Protein AF-A0AAV5P1W8-F1 (afdb_monomer_lite)

InterPro domains:
  IPR046350 Cystatin superfamily [SSF54403] (8-70)

Sequence (233 aa):
MSQFGSTLGGWSNFRKLNLEDKAVFNSALEGFVGVNYEPMEVQSQVVAGVNYRYLCKANLIDEPTLHYFSWVSMFAPLDGKPYITNIQRIEEPKMVESQKVDQFELVSLKASLRNNAGESAEDVLGFERLVRDGNECYQYYQAERGVGLTHATQVICPLGLAIIEGYKFDYKQAIEVFYTGNWGSKFIKLSLSKVLTPEVKEPVWTFVSDLGTQVQIGADTGKILKAVLLETV

Structure (mmCIF, N/CA/C/O backbone):
data_AF-A0AAV5P1W8-F1
#
_entry.id   AF-A0AAV5P1W8-F1
#
loop_
_atom_site.group_PDB
_atom_site.id
_atom_site.type_symbol
_atom_site.label_atom_id
_atom_site.label_alt_id
_atom_site.label_comp_id
_atom_site.label_asym_id
_atom_site.label_entity_id
_atom_site.label_seq_id
_atom_site.pdbx_PDB_ins_code
_atom_site.Cartn_x
_atom_site.Cartn_y
_atom_site.Cartn_z
_atom_site.occupancy
_atom_site.B_iso_or_equiv
_atom_site.auth_seq_id
_atom_site.auth_comp_id
_atom_site.auth_asym_id
_atom_site.auth_atom_id
_atom_site.pdbx_PDB_model_num
ATOM 1 N N . MET A 1 1 ? -13.059 9.344 -24.770 1.00 34.72 1 MET A N 1
ATOM 2 C CA . MET A 1 1 ? -11.795 9.999 -25.167 1.00 34.72 1 MET A CA 1
ATOM 3 C C . MET A 1 1 ? -10.977 10.229 -23.910 1.00 34.72 1 MET A C 1
ATOM 5 O O . MET A 1 1 ? -11.411 10.996 -23.066 1.00 34.72 1 MET A O 1
ATOM 9 N N . SER A 1 2 ? -9.840 9.555 -23.760 1.00 33.38 2 SER A N 1
ATOM 10 C CA . SER A 1 2 ? -8.835 9.882 -22.742 1.00 33.38 2 SER A CA 1
ATOM 11 C C . SER A 1 2 ? -7.477 9.881 -23.436 1.00 33.38 2 SER A C 1
ATOM 13 O O . SER A 1 2 ? -6.886 8.827 -23.666 1.00 33.38 2 SER A O 1
ATOM 15 N N . GLN A 1 3 ? -7.040 11.065 -23.866 1.00 38.56 3 GLN A N 1
ATOM 16 C CA . GLN A 1 3 ? -5.696 11.275 -24.394 1.00 38.56 3 GLN A CA 1
ATOM 17 C C . GLN A 1 3 ? -4.705 11.198 -23.230 1.00 38.56 3 GLN A C 1
ATOM 19 O O . GLN A 1 3 ? -4.645 12.106 -22.404 1.00 38.56 3 GLN A O 1
ATOM 24 N N . PHE A 1 4 ? -3.918 10.125 -23.174 1.00 40.78 4 PHE A N 1
ATOM 25 C CA . PHE A 1 4 ? -2.629 10.161 -22.494 1.00 40.78 4 PHE A CA 1
ATOM 26 C C . PHE A 1 4 ? -1.658 10.881 -23.430 1.00 40.78 4 PHE A C 1
ATOM 28 O O . PHE A 1 4 ? -1.451 10.446 -24.562 1.00 40.78 4 PHE A O 1
ATOM 35 N N . GLY A 1 5 ? -1.130 12.023 -22.991 1.00 38.84 5 GLY A N 1
ATOM 36 C CA . GLY A 1 5 ? -0.204 12.833 -23.777 1.00 38.84 5 GLY A CA 1
ATOM 37 C C . GLY A 1 5 ? 1.054 12.043 -24.139 1.00 38.84 5 GLY A C 1
ATOM 38 O O . GLY A 1 5 ? 1.909 11.810 -23.290 1.00 38.84 5 GLY A O 1
ATOM 39 N N . SER A 1 6 ? 1.163 11.643 -25.405 1.00 40.47 6 SER A N 1
ATOM 40 C CA . SER A 1 6 ? 2.415 11.200 -26.010 1.00 40.47 6 SER A CA 1
ATOM 41 C C . SER A 1 6 ? 3.210 12.444 -26.394 1.00 40.47 6 SER A C 1
ATOM 43 O O . SER A 1 6 ? 2.811 13.208 -27.271 1.00 40.47 6 SER A O 1
ATOM 45 N N . THR A 1 7 ? 4.339 12.670 -25.730 1.00 43.84 7 THR A N 1
ATOM 46 C CA . THR A 1 7 ? 5.397 13.512 -26.284 1.00 43.84 7 THR A CA 1
ATOM 47 C C . THR A 1 7 ? 6.014 12.757 -27.463 1.00 43.84 7 THR A C 1
ATOM 49 O O . THR A 1 7 ? 6.577 11.675 -27.294 1.00 43.84 7 THR A O 1
ATOM 52 N N . LEU A 1 8 ? 5.881 13.294 -28.677 1.00 52.25 8 LEU A N 1
ATOM 53 C CA . LEU A 1 8 ? 6.519 12.723 -29.866 1.00 52.25 8 LEU A CA 1
ATOM 54 C C . LEU A 1 8 ? 8.036 12.608 -29.625 1.00 52.25 8 LEU A C 1
ATOM 56 O O . LEU A 1 8 ? 8.679 13.584 -29.242 1.00 52.25 8 LEU A O 1
ATOM 60 N N . GLY A 1 9 ? 8.596 11.409 -29.819 1.00 59.84 9 GLY A N 1
ATOM 61 C CA . GLY A 1 9 ? 10.027 11.127 -29.658 1.00 59.84 9 GLY A CA 1
ATOM 62 C C . GLY A 1 9 ? 10.506 10.780 -28.241 1.00 59.84 9 GLY A C 1
ATOM 63 O O . GLY A 1 9 ? 11.677 10.439 -28.085 1.00 59.84 9 GLY A O 1
ATOM 64 N N . GLY A 1 10 ? 9.655 10.811 -27.210 1.00 76.50 10 GLY A N 1
ATOM 65 C CA . GLY A 1 10 ? 10.011 10.371 -25.852 1.00 76.50 10 GLY A CA 1
ATOM 66 C C . GLY A 1 10 ? 9.796 8.869 -25.623 1.00 76.50 10 GLY A C 1
ATOM 67 O O . GLY A 1 10 ? 8.903 8.269 -26.221 1.00 76.50 10 GLY A O 1
ATOM 68 N N . TRP A 1 11 ? 10.593 8.254 -24.742 1.00 80.56 11 TRP A N 1
ATOM 69 C CA . TRP A 1 11 ? 10.290 6.917 -24.215 1.00 80.56 11 TRP A CA 1
ATOM 70 C C . TRP A 1 11 ? 9.147 7.003 -23.200 1.00 80.56 11 TRP A C 1
ATOM 72 O O . TRP A 1 11 ? 9.131 7.896 -22.353 1.00 80.56 11 TRP A O 1
ATOM 82 N N . SER A 1 12 ? 8.204 6.065 -23.267 1.00 78.12 12 SER A N 1
ATOM 83 C CA . SER A 1 12 ? 7.209 5.872 -22.213 1.00 78.12 12 SER A CA 1
ATOM 84 C C . SER A 1 12 ? 7.861 5.340 -20.933 1.00 78.12 12 SER A C 1
ATOM 86 O O . SER A 1 12 ? 8.947 4.767 -20.970 1.00 78.12 12 SER A O 1
ATOM 88 N N . ASN A 1 13 ? 7.150 5.430 -19.807 1.00 79.31 13 ASN A N 1
ATOM 89 C CA . ASN A 1 13 ? 7.480 4.614 -18.637 1.00 79.31 13 ASN A CA 1
ATOM 90 C C . ASN A 1 13 ? 7.320 3.118 -18.960 1.00 79.31 13 ASN A C 1
ATOM 92 O O . ASN A 1 13 ? 6.570 2.749 -19.876 1.00 79.31 13 ASN A O 1
ATOM 96 N N . PHE A 1 14 ? 7.989 2.268 -18.177 1.00 80.31 14 PHE A N 1
ATOM 97 C CA . PHE A 1 14 ? 7.719 0.834 -18.173 1.00 80.31 14 PHE A CA 1
ATOM 98 C C . PHE A 1 14 ? 6.292 0.551 -17.709 1.00 80.31 14 PHE A C 1
ATOM 100 O O . PHE A 1 14 ? 5.754 1.211 -16.817 1.00 80.31 14 PHE A O 1
ATOM 107 N N . ARG A 1 15 ? 5.678 -0.437 -18.353 1.00 85.12 15 ARG A N 1
ATOM 108 C CA . ARG A 1 15 ? 4.317 -0.900 -18.081 1.00 85.12 15 ARG A CA 1
ATOM 109 C C . ARG A 1 15 ? 4.195 -2.385 -18.419 1.00 85.12 15 ARG A C 1
ATOM 111 O O . ARG A 1 15 ? 5.019 -2.941 -19.149 1.00 85.12 15 ARG A O 1
ATOM 118 N N . LYS A 1 16 ? 3.125 -3.023 -17.934 1.00 87.69 16 LYS A N 1
ATOM 119 C CA . LYS A 1 16 ? 2.771 -4.387 -18.349 1.00 87.69 16 LYS A CA 1
ATOM 120 C C . LYS A 1 16 ? 2.451 -4.440 -19.845 1.00 87.69 16 LYS A C 1
ATOM 122 O O . LYS A 1 16 ? 1.993 -3.456 -20.434 1.00 87.69 16 LYS A O 1
ATOM 127 N N . LEU A 1 17 ? 2.703 -5.606 -20.437 1.00 85.50 17 LEU A N 1
ATOM 128 C CA . LEU A 1 17 ? 2.420 -5.870 -21.841 1.00 85.50 17 LEU A CA 1
ATOM 129 C C . LEU A 1 17 ? 0.912 -5.975 -22.075 1.00 85.50 17 LEU A C 1
ATOM 131 O O . LEU A 1 17 ? 0.220 -6.745 -21.401 1.00 85.50 17 LEU A O 1
ATOM 135 N N . ASN A 1 18 ? 0.425 -5.262 -23.082 1.00 83.25 18 ASN A N 1
ATOM 136 C CA . ASN A 1 18 ? -0.892 -5.483 -23.662 1.00 83.25 18 ASN A CA 1
ATOM 137 C C . ASN A 1 18 ? -0.816 -6.552 -24.781 1.00 83.25 18 ASN A C 1
ATOM 139 O O . ASN A 1 18 ? 0.217 -7.193 -24.988 1.00 83.25 18 ASN A O 1
ATOM 143 N N . LEU A 1 19 ? -1.926 -6.791 -25.485 1.00 87.12 19 LEU A N 1
ATOM 144 C CA . LEU A 1 19 ? -1.978 -7.784 -26.567 1.00 87.12 19 LEU A CA 1
ATOM 145 C C . LEU A 1 19 ? -1.085 -7.423 -27.764 1.00 87.12 19 LEU A C 1
ATOM 147 O O . LEU A 1 19 ? -0.490 -8.312 -28.367 1.00 87.12 19 LEU A O 1
ATOM 151 N N . GLU A 1 20 ? -0.968 -6.138 -28.083 1.00 88.12 20 GLU A N 1
ATOM 152 C CA . GLU A 1 20 ? -0.152 -5.641 -29.191 1.00 88.12 20 GLU A CA 1
ATOM 153 C C . GLU A 1 20 ? 1.341 -5.819 -28.903 1.00 88.12 20 GLU A C 1
ATOM 155 O O . GLU A 1 20 ? 2.063 -6.365 -29.735 1.00 88.12 20 GLU A O 1
ATOM 160 N N . ASP A 1 21 ? 1.796 -5.478 -27.693 1.00 92.94 21 ASP A N 1
ATOM 161 C CA . ASP A 1 21 ? 3.199 -5.658 -27.304 1.00 92.94 21 ASP A CA 1
ATOM 162 C C . ASP A 1 21 ? 3.617 -7.130 -27.391 1.00 92.94 21 ASP A C 1
ATOM 164 O O . ASP A 1 21 ? 4.739 -7.427 -27.799 1.00 92.94 21 ASP A O 1
ATOM 168 N N . LYS A 1 22 ? 2.716 -8.052 -27.020 1.00 92.69 22 LYS A N 1
ATOM 169 C CA . LYS A 1 22 ? 2.941 -9.501 -27.133 1.00 92.69 22 LYS A CA 1
ATOM 170 C C . LYS A 1 22 ? 3.015 -9.944 -28.592 1.00 92.69 22 LYS A C 1
ATOM 172 O O . LYS A 1 22 ? 3.866 -10.761 -28.929 1.00 92.69 22 LYS A O 1
ATOM 177 N N . ALA A 1 23 ? 2.150 -9.413 -29.456 1.00 91.88 23 ALA A N 1
ATOM 178 C CA . ALA A 1 23 ? 2.161 -9.730 -30.881 1.00 91.88 23 ALA A CA 1
ATOM 179 C C . ALA A 1 23 ? 3.462 -9.264 -31.555 1.00 91.88 23 ALA A C 1
ATOM 181 O O . ALA A 1 23 ? 4.085 -10.041 -32.279 1.00 91.88 23 ALA A O 1
ATOM 182 N N . VAL A 1 24 ? 3.908 -8.038 -31.260 1.00 94.81 24 VAL A N 1
ATOM 183 C CA . VAL A 1 24 ? 5.187 -7.497 -31.748 1.00 94.81 24 VAL A CA 1
ATOM 184 C C . VAL A 1 24 ? 6.355 -8.352 -31.263 1.00 94.81 24 VAL A C 1
ATOM 186 O O . VAL A 1 24 ? 7.189 -8.757 -32.071 1.00 94.81 24 VAL A O 1
ATOM 189 N N . PHE A 1 25 ? 6.380 -8.680 -29.969 1.00 96.12 25 PHE A N 1
ATOM 190 C CA . PHE A 1 25 ? 7.432 -9.495 -29.365 1.00 96.12 25 PHE A CA 1
ATOM 191 C C . PHE A 1 25 ? 7.539 -10.877 -30.019 1.00 96.12 25 PHE A C 1
ATOM 193 O O . PHE A 1 25 ? 8.615 -11.276 -30.462 1.00 96.12 25 PHE A O 1
ATOM 200 N N . ASN A 1 26 ? 6.409 -11.578 -30.140 1.00 95.25 26 ASN A N 1
ATOM 201 C CA . ASN A 1 26 ? 6.354 -12.908 -30.743 1.00 95.25 26 ASN A CA 1
ATOM 202 C C . ASN A 1 26 ? 6.746 -12.876 -32.224 1.00 95.25 26 ASN A C 1
ATOM 204 O O . ASN A 1 26 ? 7.480 -13.748 -32.678 1.00 95.25 26 ASN A O 1
ATOM 208 N N . SER A 1 27 ? 6.290 -11.867 -32.975 1.00 94.94 27 SER A N 1
ATOM 209 C CA . SER A 1 27 ? 6.645 -11.729 -34.389 1.00 94.94 27 SER A CA 1
ATOM 210 C C . SER A 1 27 ? 8.127 -11.415 -34.588 1.00 94.94 27 SER A C 1
ATOM 212 O O . SER A 1 27 ? 8.700 -11.871 -35.572 1.00 94.94 27 SER A O 1
ATOM 214 N N . ALA A 1 28 ? 8.746 -10.639 -33.695 1.00 95.38 28 ALA A N 1
ATOM 215 C CA . ALA A 1 28 ? 10.159 -10.280 -33.797 1.00 95.38 28 ALA A CA 1
ATOM 216 C C . ALA A 1 28 ? 11.106 -11.419 -33.383 1.00 95.38 28 ALA A C 1
ATOM 218 O O . ALA A 1 28 ? 12.252 -11.448 -33.827 1.00 95.38 28 ALA A O 1
ATOM 219 N N . LEU A 1 29 ? 10.638 -12.341 -32.534 1.00 93.56 29 LEU A N 1
ATOM 220 C CA . LEU A 1 29 ? 11.368 -13.542 -32.108 1.00 93.56 29 LEU A CA 1
ATOM 221 C C . LEU A 1 29 ? 11.054 -14.781 -32.957 1.00 93.56 29 LEU A C 1
ATOM 223 O O . LEU A 1 29 ? 11.601 -15.852 -32.693 1.00 93.56 29 LEU A O 1
ATOM 227 N N . GLU A 1 30 ? 10.202 -14.660 -33.976 1.00 92.31 30 GLU A N 1
ATOM 228 C CA . GLU A 1 30 ? 9.905 -15.749 -34.905 1.00 92.31 30 GLU A CA 1
ATOM 229 C C . GLU A 1 30 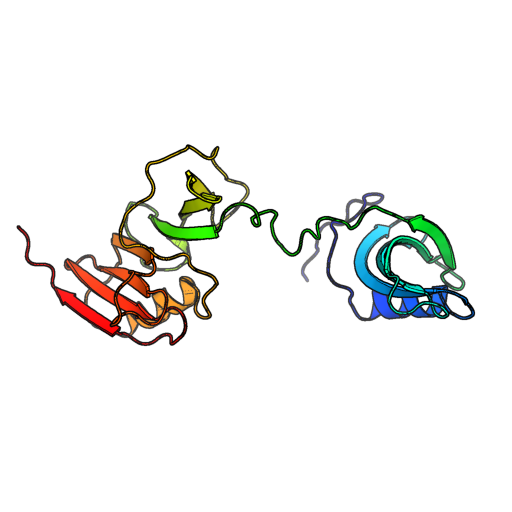? 11.210 -16.265 -35.546 1.00 92.31 30 GLU A C 1
ATOM 231 O O . GLU A 1 30 ? 11.912 -15.536 -36.244 1.00 92.31 30 GLU A O 1
ATOM 236 N N . GLY A 1 31 ? 11.556 -17.530 -35.285 1.00 85.12 31 GLY A N 1
ATOM 237 C CA . GLY A 1 31 ? 12.785 -18.161 -35.785 1.00 85.12 31 GLY A CA 1
ATOM 238 C C . GLY A 1 31 ? 14.047 -17.926 -34.942 1.00 85.12 31 GLY A C 1
ATOM 239 O O . GLY A 1 31 ? 15.109 -18.428 -35.306 1.00 85.12 31 GLY A O 1
ATOM 240 N N . PHE A 1 32 ? 13.958 -17.211 -33.815 1.00 87.62 32 PHE A N 1
ATOM 241 C CA . PHE A 1 32 ? 15.067 -17.063 -32.869 1.00 87.62 32 PHE A CA 1
ATOM 242 C C . PHE A 1 32 ? 15.251 -18.343 -32.032 1.00 87.62 32 PHE A C 1
ATOM 244 O O . PHE A 1 32 ? 14.276 -18.929 -31.562 1.00 87.62 32 PHE A O 1
ATOM 251 N N . VAL A 1 33 ? 16.497 -18.794 -31.839 1.00 86.25 33 VAL A N 1
ATOM 252 C CA . VAL A 1 33 ? 16.828 -20.081 -31.190 1.00 86.25 33 VAL A CA 1
ATOM 253 C C . VAL A 1 33 ? 17.948 -19.943 -30.151 1.00 86.25 33 VAL A C 1
ATOM 255 O O . VAL A 1 33 ? 18.676 -18.955 -30.131 1.00 86.25 33 VAL A O 1
ATOM 258 N N . GLY A 1 34 ? 18.097 -20.949 -29.283 1.00 83.88 34 GLY A N 1
ATOM 259 C CA . GLY A 1 34 ? 19.174 -21.059 -28.283 1.00 83.88 34 GLY A CA 1
ATOM 260 C C . GLY A 1 34 ? 18.85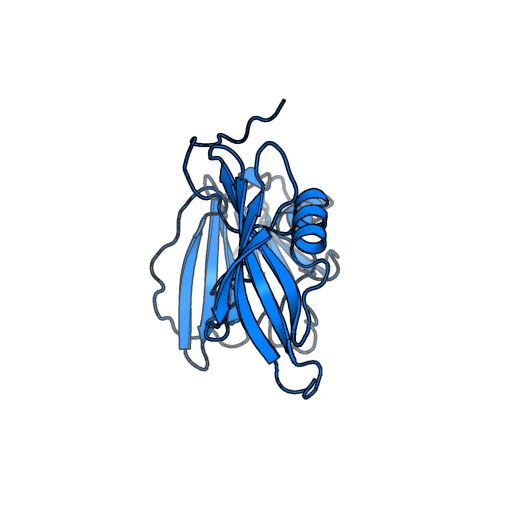0 -20.455 -26.910 1.00 83.88 34 GLY A C 1
ATOM 261 O O . GLY A 1 34 ? 19.303 -20.966 -25.887 1.00 83.88 34 GLY A O 1
ATOM 262 N N . VAL A 1 35 ? 18.011 -19.418 -26.860 1.00 86.81 35 VAL A N 1
ATOM 263 C CA . VAL A 1 35 ? 17.546 -18.794 -25.611 1.00 86.81 35 VAL A CA 1
ATOM 264 C C . VAL A 1 35 ? 16.055 -18.498 -25.713 1.00 86.81 35 VAL A C 1
ATOM 266 O O . VAL A 1 35 ? 15.606 -17.920 -26.702 1.00 86.81 35 VAL A O 1
ATOM 269 N N . ASN A 1 36 ? 15.295 -18.861 -24.681 1.00 89.50 36 ASN A N 1
ATOM 270 C CA . ASN A 1 36 ? 13.894 -18.478 -24.555 1.00 89.50 36 ASN A CA 1
ATOM 271 C C . ASN A 1 36 ? 13.776 -17.177 -23.748 1.00 89.50 36 ASN A C 1
ATOM 273 O O . ASN A 1 36 ? 14.145 -17.150 -22.572 1.00 89.50 36 ASN A O 1
ATOM 277 N N . TYR A 1 37 ? 13.250 -16.117 -24.363 1.00 92.25 37 TYR A N 1
ATOM 278 C CA . TYR A 1 37 ? 13.002 -14.834 -23.704 1.00 92.25 37 TYR A CA 1
ATOM 279 C C . TYR A 1 37 ? 11.527 -14.703 -23.323 1.00 92.25 37 TYR A C 1
ATOM 281 O O . TYR A 1 37 ? 10.651 -14.693 -24.183 1.00 92.25 37 TYR A O 1
ATOM 289 N N . GLU A 1 38 ? 11.263 -14.542 -22.031 1.00 91.75 38 GLU A N 1
ATOM 290 C CA . GLU A 1 38 ? 9.935 -14.278 -21.487 1.00 91.75 38 GLU A CA 1
ATOM 291 C C . GLU A 1 38 ? 9.806 -12.785 -21.138 1.00 91.75 38 GLU A C 1
ATOM 293 O O . GLU A 1 38 ? 10.517 -12.310 -20.244 1.00 91.75 38 GLU A O 1
ATOM 298 N N . PRO A 1 39 ? 8.938 -12.016 -21.823 1.00 93.12 39 PRO A N 1
ATOM 299 C CA . PRO A 1 39 ? 8.828 -10.582 -21.606 1.00 93.12 39 PRO A CA 1
ATOM 300 C C . PRO A 1 39 ? 7.965 -10.269 -20.379 1.00 93.12 39 PRO A C 1
ATOM 302 O O . PRO A 1 39 ? 6.819 -10.703 -20.269 1.00 93.12 39 PRO A O 1
ATOM 305 N N . MET A 1 40 ? 8.501 -9.450 -19.478 1.00 88.50 40 MET A N 1
ATOM 306 C CA . MET A 1 40 ? 7.871 -9.091 -18.204 1.00 88.50 40 MET A CA 1
ATOM 307 C C . MET A 1 40 ? 7.212 -7.709 -18.256 1.00 88.50 40 MET A C 1
ATOM 309 O O . MET A 1 40 ? 6.067 -7.536 -17.832 1.00 88.50 40 MET A O 1
ATOM 313 N N . GLU A 1 41 ? 7.938 -6.720 -18.783 1.00 86.62 41 GLU A N 1
ATOM 314 C CA . GLU A 1 41 ? 7.513 -5.322 -18.908 1.00 86.62 41 GLU A CA 1
ATOM 315 C C . GLU A 1 41 ? 8.062 -4.708 -20.190 1.00 86.62 41 GLU A C 1
ATOM 317 O O . GLU A 1 41 ? 9.032 -5.203 -20.769 1.00 86.62 41 GLU A O 1
ATOM 322 N N . VAL A 1 42 ? 7.446 -3.618 -20.637 1.00 90.19 42 VAL A N 1
ATOM 323 C CA . VAL A 1 42 ? 7.832 -2.944 -21.873 1.00 90.19 42 VAL A CA 1
ATOM 324 C C . VAL A 1 42 ? 7.715 -1.432 -21.738 1.00 90.19 42 VAL A C 1
ATOM 326 O O . VAL A 1 42 ? 6.795 -0.910 -21.106 1.00 90.19 42 VAL A O 1
ATOM 329 N N . GLN A 1 43 ? 8.654 -0.730 -22.362 1.00 87.00 43 GLN A N 1
ATOM 330 C CA . GLN A 1 43 ? 8.529 0.683 -22.694 1.00 87.00 43 GLN A CA 1
ATOM 331 C C . GLN A 1 43 ? 8.625 0.855 -24.210 1.00 87.00 43 GLN A C 1
ATOM 333 O O . GLN A 1 43 ? 9.270 0.062 -24.904 1.00 87.00 43 GLN A O 1
ATOM 338 N N . SER A 1 44 ? 8.001 1.909 -24.716 1.00 88.12 44 SER A N 1
ATOM 339 C CA . SER A 1 44 ? 7.901 2.176 -26.149 1.00 88.12 44 SER A CA 1
ATOM 340 C C . SER A 1 44 ? 8.213 3.633 -26.456 1.00 88.12 44 SER A C 1
ATOM 342 O O . SER A 1 44 ? 7.962 4.509 -25.629 1.00 88.12 44 SER A O 1
ATOM 344 N N . GLN A 1 45 ? 8.725 3.894 -27.651 1.00 90.31 45 GLN A N 1
ATOM 345 C CA . GLN A 1 45 ? 8.987 5.234 -28.163 1.00 90.31 45 GLN A CA 1
ATOM 346 C C . GLN A 1 45 ? 8.469 5.320 -29.597 1.00 90.31 45 GLN A C 1
ATOM 348 O O . GLN A 1 45 ? 8.868 4.534 -30.459 1.00 90.31 45 GLN A O 1
ATOM 353 N N . VAL A 1 46 ? 7.596 6.294 -29.852 1.00 88.38 46 VAL A N 1
ATOM 354 C CA . VAL A 1 46 ? 7.057 6.558 -31.191 1.00 88.38 46 VAL A CA 1
ATOM 355 C C . VAL A 1 46 ? 8.077 7.362 -32.000 1.00 88.38 46 VAL A C 1
ATOM 357 O O . VAL A 1 46 ? 8.517 8.431 -31.568 1.00 88.38 46 VAL A O 1
ATOM 360 N N . VAL A 1 47 ? 8.440 6.836 -33.169 1.00 89.12 47 VAL A N 1
ATOM 361 C CA . VAL A 1 47 ? 9.349 7.425 -34.168 1.00 89.12 47 VAL A CA 1
ATOM 362 C C . VAL A 1 47 ? 8.714 7.277 -35.567 1.00 89.12 47 VAL A C 1
ATOM 364 O O . VAL A 1 47 ? 7.490 7.273 -35.682 1.00 89.12 47 VAL A O 1
ATOM 367 N N . ALA A 1 48 ? 9.493 7.128 -36.647 1.00 90.94 48 ALA A N 1
ATOM 368 C CA . ALA A 1 48 ? 8.990 6.653 -37.946 1.00 90.94 48 ALA A CA 1
ATOM 369 C C . ALA A 1 48 ? 8.701 5.132 -37.910 1.00 90.94 48 ALA A C 1
ATOM 371 O O . ALA A 1 48 ? 9.315 4.345 -38.627 1.00 90.94 48 ALA A O 1
ATOM 372 N N . GLY A 1 49 ? 7.824 4.726 -36.994 1.00 92.44 49 GLY A N 1
ATOM 373 C CA . GLY A 1 49 ? 7.659 3.362 -36.489 1.00 92.44 49 GLY A CA 1
ATOM 374 C C . GLY A 1 49 ? 7.598 3.390 -34.960 1.00 92.44 49 GLY A C 1
ATOM 375 O O . GLY A 1 49 ? 7.364 4.442 -34.360 1.00 92.44 49 GLY A O 1
ATOM 376 N N . VAL A 1 50 ? 7.850 2.260 -34.307 1.00 93.50 50 VAL A N 1
ATOM 377 C CA . VAL A 1 50 ? 7.869 2.173 -32.842 1.00 93.50 50 VAL A CA 1
ATOM 378 C C . VAL A 1 50 ? 9.097 1.400 -32.383 1.00 93.50 50 VAL A C 1
ATOM 380 O O . VAL A 1 50 ? 9.307 0.249 -32.762 1.00 93.50 50 VAL A O 1
ATOM 383 N N . ASN A 1 51 ? 9.913 2.030 -31.540 1.00 93.50 51 ASN A N 1
ATOM 384 C CA . ASN A 1 51 ? 10.947 1.325 -30.791 1.00 93.50 51 ASN A CA 1
ATOM 385 C C . ASN A 1 51 ? 10.317 0.711 -29.542 1.00 93.50 51 ASN A C 1
ATOM 387 O O . ASN A 1 51 ? 9.617 1.401 -28.800 1.00 93.50 51 ASN A O 1
ATOM 391 N N . TYR A 1 52 ? 10.634 -0.549 -29.268 1.00 94.94 52 TYR A N 1
ATOM 392 C CA . TYR A 1 52 ? 10.277 -1.238 -28.034 1.00 94.94 52 TYR A CA 1
ATOM 393 C C . TYR A 1 52 ? 11.538 -1.619 -27.269 1.00 94.94 52 TYR A C 1
ATOM 395 O O . TYR A 1 52 ? 12.558 -1.982 -27.859 1.00 94.94 52 TYR A O 1
ATOM 403 N N . ARG A 1 53 ? 11.459 -1.579 -25.941 1.00 95.19 53 ARG A N 1
ATOM 404 C CA . ARG A 1 53 ? 12.447 -2.196 -25.056 1.00 95.19 53 ARG A CA 1
ATOM 405 C C . ARG A 1 53 ? 11.718 -3.045 -24.029 1.00 95.19 53 ARG A C 1
ATOM 407 O O . ARG A 1 53 ? 11.030 -2.510 -23.160 1.00 95.19 53 ARG A O 1
ATOM 414 N N . TYR A 1 54 ? 11.896 -4.352 -24.145 1.00 95.12 54 TYR A N 1
ATOM 415 C CA . TYR A 1 54 ? 11.322 -5.345 -23.252 1.00 95.12 54 TYR A CA 1
ATOM 416 C C . TYR A 1 54 ? 12.319 -5.710 -22.164 1.00 95.12 54 TYR A C 1
ATOM 418 O O . TYR A 1 54 ? 13.486 -5.985 -22.457 1.00 95.12 54 TYR A O 1
ATOM 426 N N . LEU A 1 55 ? 11.843 -5.759 -20.923 1.00 91.81 55 LEU A N 1
ATOM 427 C CA . LEU A 1 55 ? 12.538 -6.474 -19.867 1.00 91.81 55 LEU A CA 1
ATOM 428 C C . LEU A 1 55 ? 12.199 -7.956 -19.981 1.00 91.81 55 LEU A C 1
ATOM 430 O O . LEU A 1 55 ? 11.024 -8.305 -19.875 1.00 91.81 55 LEU A O 1
ATOM 434 N N . CYS A 1 56 ? 13.196 -8.812 -20.182 1.00 91.69 56 CYS A N 1
ATOM 435 C CA . CYS A 1 56 ? 12.974 -10.245 -20.344 1.00 91.69 56 CYS A CA 1
ATOM 436 C C . CYS A 1 56 ? 13.730 -11.068 -19.307 1.00 91.69 56 CYS A C 1
ATOM 438 O O . CYS A 1 56 ? 14.917 -10.822 -19.063 1.00 91.69 56 CYS A O 1
ATOM 440 N N . LYS A 1 57 ? 13.066 -12.109 -18.797 1.00 89.31 57 LYS A N 1
ATOM 441 C CA . LYS A 1 57 ? 13.734 -13.254 -18.180 1.00 89.31 57 LYS A CA 1
ATOM 442 C C . LYS A 1 57 ? 14.158 -14.209 -19.295 1.00 89.31 57 LYS A C 1
ATOM 444 O O . LYS A 1 57 ? 13.336 -14.649 -20.092 1.00 89.31 57 LYS A O 1
ATOM 449 N N . ALA A 1 58 ? 15.448 -14.486 -19.380 1.00 88.62 58 ALA A N 1
ATOM 450 C CA . ALA A 1 58 ? 16.048 -15.342 -20.388 1.00 88.62 58 ALA A CA 1
ATOM 451 C C . ALA A 1 58 ? 16.374 -16.704 -19.773 1.00 88.62 58 ALA A C 1
ATOM 453 O O . ALA A 1 58 ? 17.075 -16.766 -18.762 1.00 88.62 58 ALA A O 1
ATOM 454 N N . ASN A 1 59 ? 15.892 -17.777 -20.392 1.00 86.19 59 ASN A N 1
ATOM 455 C CA . ASN A 1 59 ? 16.165 -19.153 -19.986 1.00 86.19 59 ASN A CA 1
ATOM 456 C C . ASN A 1 59 ? 16.963 -19.844 -21.097 1.00 86.19 59 ASN A C 1
ATOM 458 O O . ASN A 1 59 ? 16.543 -19.842 -22.260 1.00 86.19 59 ASN A O 1
ATOM 462 N N . LEU A 1 60 ? 18.119 -20.411 -20.753 1.00 80.25 60 LEU A N 1
ATOM 463 C CA . LEU A 1 60 ? 18.923 -21.189 -21.696 1.00 80.25 60 LEU A CA 1
ATOM 464 C C . LEU A 1 60 ? 18.238 -22.529 -21.968 1.00 80.25 60 LEU A C 1
ATOM 466 O O . LEU A 1 60 ? 17.805 -23.206 -21.038 1.00 80.25 60 LEU A O 1
ATOM 470 N N . ILE A 1 61 ? 18.132 -22.904 -23.246 1.00 79.44 61 ILE A N 1
ATOM 471 C CA . ILE A 1 61 ? 17.443 -24.142 -23.642 1.00 79.44 61 ILE A CA 1
ATOM 472 C C . ILE A 1 61 ? 18.217 -25.373 -23.147 1.00 79.44 61 ILE A C 1
ATOM 474 O O . ILE A 1 61 ? 17.610 -26.311 -22.635 1.00 79.44 61 ILE A O 1
ATOM 478 N N . ASP A 1 62 ? 19.548 -25.335 -23.238 1.00 79.94 62 ASP A N 1
ATOM 479 C CA . ASP A 1 62 ? 20.419 -26.460 -22.873 1.00 79.94 62 ASP A CA 1
ATOM 480 C C . ASP A 1 62 ? 20.724 -26.530 -21.362 1.00 79.94 62 ASP A C 1
ATOM 482 O O . ASP A 1 62 ? 21.101 -27.581 -20.849 1.00 79.94 62 ASP A O 1
ATOM 486 N N . GLU A 1 63 ? 20.518 -25.429 -20.630 1.00 77.00 63 GLU A N 1
ATOM 487 C CA . GLU A 1 63 ? 20.760 -25.318 -19.185 1.00 77.00 63 GLU A CA 1
ATOM 488 C C . GLU A 1 63 ? 19.601 -24.572 -18.498 1.00 77.00 63 GLU A C 1
ATOM 490 O O . GLU A 1 63 ? 19.739 -23.408 -18.118 1.00 77.00 63 GLU A O 1
ATOM 495 N N . PRO A 1 64 ? 18.434 -25.214 -18.307 1.00 67.00 64 PRO A N 1
ATOM 496 C CA . PRO A 1 64 ? 17.213 -24.537 -17.858 1.00 67.00 64 PRO A CA 1
ATOM 497 C C . PRO A 1 64 ? 17.288 -23.970 -16.431 1.00 67.00 64 PRO A C 1
ATOM 499 O O . PRO A 1 64 ? 16.469 -23.133 -16.054 1.00 67.00 64 PRO A O 1
ATOM 502 N N . THR A 1 65 ? 18.256 -24.405 -15.621 1.00 72.62 65 THR A N 1
ATOM 503 C CA . THR A 1 65 ? 18.522 -23.831 -14.292 1.00 72.62 65 THR A CA 1
ATOM 504 C C . THR A 1 65 ? 19.242 -22.485 -14.377 1.00 72.62 65 THR A C 1
ATOM 506 O O . THR A 1 65 ? 19.128 -21.672 -13.455 1.00 72.62 65 THR A O 1
ATOM 509 N N . LEU A 1 66 ? 19.947 -22.223 -15.481 1.00 74.50 66 LEU A N 1
ATOM 510 C CA . LEU A 1 66 ? 20.662 -20.982 -15.713 1.00 74.50 66 LEU A CA 1
ATOM 511 C C . LEU A 1 66 ? 19.741 -19.982 -16.416 1.00 74.50 66 LEU A C 1
ATOM 513 O O . LEU A 1 66 ? 19.469 -20.058 -17.616 1.00 74.50 66 LEU A O 1
ATOM 517 N N . HIS A 1 67 ? 19.282 -19.008 -15.640 1.00 81.19 67 HIS A N 1
ATOM 518 C CA . HIS A 1 67 ? 18.518 -17.878 -16.141 1.00 81.19 67 HIS A CA 1
ATOM 519 C C . HIS A 1 67 ? 19.265 -16.570 -15.896 1.00 81.19 67 HIS A C 1
ATOM 521 O O . HIS A 1 67 ? 20.098 -16.451 -14.996 1.00 81.19 67 HIS A O 1
ATOM 527 N N . TYR A 1 68 ? 18.982 -15.581 -16.732 1.00 84.31 68 TYR A N 1
ATOM 528 C CA . TYR A 1 68 ? 19.497 -14.225 -16.589 1.00 84.31 68 TYR A CA 1
ATOM 529 C C . TYR A 1 68 ? 18.462 -13.219 -17.085 1.00 84.31 68 TYR A C 1
ATOM 531 O O . TYR A 1 68 ? 17.468 -13.587 -17.705 1.00 84.31 68 TYR A O 1
ATOM 539 N N . PHE A 1 69 ? 18.697 -11.937 -16.832 1.00 87.69 69 PHE A N 1
ATOM 540 C CA . PHE A 1 69 ? 17.817 -10.877 -17.303 1.00 87.69 69 PHE A CA 1
ATOM 541 C C . PHE A 1 69 ? 18.437 -10.127 -18.474 1.00 87.69 69 PHE A C 1
ATOM 543 O O . PHE A 1 69 ? 19.661 -10.020 -18.603 1.00 87.69 69 PHE A O 1
ATOM 550 N N . SER A 1 70 ? 17.586 -9.617 -19.357 1.00 91.56 70 SER A N 1
ATOM 551 C CA . SER A 1 70 ? 18.035 -8.892 -20.541 1.00 91.56 70 SER A CA 1
ATOM 552 C C . SER A 1 70 ? 17.082 -7.776 -20.941 1.00 91.56 70 SER A C 1
ATOM 554 O O . SER A 1 70 ? 15.864 -7.894 -20.806 1.00 91.56 70 SER A O 1
ATOM 556 N N . TRP A 1 71 ? 17.657 -6.707 -21.485 1.00 93.00 71 TRP A N 1
ATOM 557 C CA . TRP A 1 71 ? 16.925 -5.770 -22.321 1.00 93.00 71 TRP A CA 1
ATOM 558 C C . TRP A 1 71 ? 16.886 -6.312 -23.743 1.00 93.00 71 TRP A C 1
ATOM 560 O O . TRP A 1 71 ? 17.927 -6.401 -24.396 1.00 93.00 71 TRP A O 1
ATOM 570 N N . VAL A 1 72 ? 15.690 -6.622 -24.236 1.00 95.56 72 VAL A N 1
ATOM 571 C CA . VAL A 1 72 ? 15.467 -6.972 -25.643 1.00 95.56 72 VAL A CA 1
ATOM 572 C C . VAL A 1 72 ? 14.861 -5.756 -26.327 1.00 95.56 72 VAL A C 1
ATOM 574 O O . VAL A 1 72 ? 13.716 -5.381 -26.075 1.00 95.56 72 VAL A O 1
ATOM 577 N N . SER A 1 73 ? 15.664 -5.084 -27.146 1.00 95.69 73 SER A N 1
ATOM 578 C CA . SER A 1 73 ? 15.230 -3.931 -27.932 1.00 95.69 73 SER A CA 1
ATOM 579 C C . SER A 1 73 ? 14.778 -4.395 -29.310 1.00 95.69 73 SER A C 1
ATOM 581 O O . SER A 1 73 ? 15.442 -5.213 -29.949 1.00 95.69 73 SER A O 1
ATOM 583 N N . MET A 1 74 ? 13.648 -3.869 -29.764 1.00 97.19 74 MET A N 1
ATOM 584 C CA . MET A 1 74 ? 13.034 -4.213 -31.043 1.00 97.19 74 MET A CA 1
ATOM 585 C C . MET A 1 74 ? 12.577 -2.945 -31.752 1.00 97.19 74 MET A C 1
ATOM 587 O O . MET A 1 74 ? 12.287 -1.934 -31.108 1.00 97.19 74 MET A O 1
ATOM 591 N N . PHE A 1 75 ? 12.487 -3.007 -33.074 1.00 96.56 75 PHE A N 1
ATOM 592 C CA . PHE A 1 75 ? 11.902 -1.946 -33.879 1.00 96.56 75 PHE A CA 1
ATOM 593 C C . PHE A 1 75 ? 10.762 -2.502 -34.729 1.00 96.56 75 PHE A C 1
ATOM 595 O O . PHE A 1 75 ? 10.937 -3.500 -35.427 1.00 96.56 75 PHE A O 1
ATOM 602 N N . ALA A 1 76 ? 9.603 -1.851 -34.652 1.00 96.50 76 ALA A N 1
ATOM 603 C CA . ALA A 1 76 ? 8.441 -2.109 -35.488 1.00 96.50 76 ALA A CA 1
ATOM 604 C C . ALA A 1 76 ? 8.319 -0.982 -36.531 1.00 96.50 76 ALA A C 1
ATOM 606 O O . ALA A 1 76 ? 7.959 0.143 -36.165 1.00 96.50 76 ALA A O 1
ATOM 607 N N . PRO A 1 77 ? 8.653 -1.232 -37.809 1.00 96.00 77 PRO A N 1
ATOM 608 C CA . PRO A 1 77 ? 8.502 -0.229 -38.859 1.00 96.00 77 PRO A CA 1
ATOM 609 C C . PRO A 1 77 ? 7.019 0.029 -39.176 1.00 96.00 77 PRO A C 1
ATOM 611 O O . PRO A 1 77 ? 6.151 -0.769 -38.835 1.00 96.00 77 PRO A O 1
ATOM 614 N N . LEU A 1 78 ? 6.726 1.145 -39.853 1.00 92.69 78 LEU A N 1
ATOM 615 C CA . LEU A 1 78 ? 5.366 1.445 -40.337 1.00 92.69 78 LEU A CA 1
ATOM 616 C C . LEU A 1 78 ? 4.883 0.448 -41.403 1.00 92.69 78 LEU A C 1
ATOM 618 O O . LEU A 1 78 ? 3.681 0.255 -41.560 1.00 92.69 78 LEU A O 1
ATOM 622 N N . ASP A 1 79 ? 5.825 -0.156 -42.127 1.00 93.06 79 ASP A N 1
ATOM 623 C CA . ASP A 1 79 ? 5.596 -1.204 -43.113 1.00 93.06 79 ASP A CA 1
ATOM 624 C C . ASP A 1 79 ? 6.678 -2.286 -42.965 1.00 93.06 79 ASP A C 1
ATOM 626 O O . ASP A 1 79 ? 7.864 -1.973 -42.827 1.00 93.06 79 ASP A O 1
ATOM 630 N N . GLY A 1 80 ? 6.269 -3.555 -42.966 1.00 92.75 80 GLY A N 1
ATOM 631 C CA . GLY A 1 80 ? 7.128 -4.712 -42.700 1.00 92.75 80 GLY A CA 1
ATOM 632 C C . GLY A 1 80 ? 6.982 -5.322 -41.298 1.00 92.75 80 GLY A C 1
ATOM 633 O O . GLY A 1 80 ? 6.189 -4.883 -40.467 1.00 92.75 80 GLY A O 1
ATOM 634 N N . LYS A 1 81 ? 7.739 -6.399 -41.046 1.00 94.88 81 LYS A N 1
ATOM 635 C CA . LYS A 1 81 ? 7.717 -7.133 -39.770 1.00 94.88 81 LYS A CA 1
ATOM 636 C C . LYS A 1 81 ? 8.625 -6.467 -38.722 1.00 94.88 81 LYS A C 1
ATOM 638 O O . LYS A 1 81 ? 9.684 -5.954 -39.090 1.00 94.88 81 LYS A O 1
ATOM 643 N N . PRO A 1 82 ? 8.265 -6.512 -37.427 1.00 96.88 82 PRO A N 1
ATOM 644 C CA . PRO A 1 82 ? 9.161 -6.087 -36.362 1.00 96.88 82 PRO A CA 1
ATOM 645 C C . PRO A 1 82 ? 10.368 -7.024 -36.256 1.00 96.88 82 PRO A C 1
ATOM 647 O O . PRO A 1 82 ? 10.275 -8.209 -36.573 1.00 96.88 82 PRO A O 1
ATOM 650 N N . TYR A 1 83 ? 11.497 -6.498 -35.790 1.00 96.19 83 TYR A N 1
ATOM 651 C CA . TYR A 1 83 ? 12.727 -7.272 -35.624 1.00 96.19 83 TYR A CA 1
ATOM 652 C C . TYR A 1 83 ? 13.544 -6.800 -34.419 1.00 96.19 83 TYR A C 1
ATOM 654 O O . TYR A 1 83 ? 13.429 -5.659 -33.959 1.00 96.19 83 TYR A O 1
ATOM 662 N N . ILE A 1 84 ? 14.379 -7.698 -33.895 1.00 96.06 84 ILE A N 1
ATOM 663 C CA . ILE A 1 84 ? 15.281 -7.427 -32.771 1.00 96.06 84 ILE A CA 1
ATOM 664 C C . ILE A 1 84 ? 16.418 -6.527 -33.246 1.00 96.06 84 ILE A C 1
ATOM 666 O O . ILE A 1 84 ? 17.074 -6.810 -34.246 1.00 96.06 84 ILE A O 1
ATOM 670 N N . THR A 1 85 ? 16.677 -5.454 -32.507 1.00 94.69 85 THR A N 1
ATOM 671 C CA . THR A 1 85 ? 17.772 -4.519 -32.791 1.00 94.69 85 THR A CA 1
ATOM 672 C C . THR A 1 85 ? 18.938 -4.678 -31.827 1.00 94.69 85 THR A C 1
ATOM 674 O O . THR A 1 85 ? 20.077 -4.409 -32.202 1.00 94.69 85 THR A O 1
ATOM 677 N N . ASN A 1 86 ? 18.682 -5.106 -30.589 1.00 94.81 86 ASN A N 1
ATOM 678 C CA . ASN A 1 86 ? 19.724 -5.327 -29.590 1.00 94.81 86 ASN A CA 1
ATOM 679 C C . ASN A 1 86 ? 19.229 -6.270 -28.487 1.00 94.81 86 ASN A C 1
ATOM 681 O O . ASN A 1 86 ? 18.087 -6.156 -28.042 1.00 94.81 86 ASN A O 1
ATOM 685 N N . ILE A 1 87 ? 20.110 -7.141 -28.001 1.00 94.69 87 ILE A N 1
ATOM 686 C CA . ILE A 1 87 ? 19.917 -7.900 -26.768 1.00 94.69 87 ILE A CA 1
ATOM 687 C C . ILE A 1 87 ? 21.079 -7.565 -25.845 1.00 94.69 8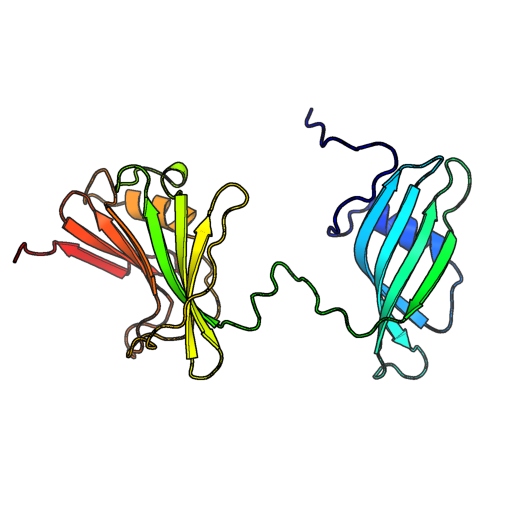7 ILE A C 1
ATOM 689 O O . ILE A 1 87 ? 22.232 -7.887 -26.128 1.00 94.69 87 ILE A O 1
ATOM 693 N N . GLN A 1 88 ? 20.768 -6.948 -24.714 1.00 92.19 88 GLN A N 1
ATOM 694 C CA . GLN A 1 88 ? 21.751 -6.630 -23.694 1.00 92.19 88 GLN A CA 1
ATOM 695 C C . GLN A 1 88 ? 21.448 -7.450 -22.449 1.00 92.19 88 GLN A C 1
ATOM 697 O O . GLN A 1 88 ? 20.435 -7.223 -21.788 1.00 92.19 88 GLN A O 1
ATOM 702 N N . ARG A 1 89 ? 22.344 -8.379 -22.102 1.00 91.56 89 ARG A N 1
ATOM 703 C CA . ARG A 1 89 ? 22.323 -9.003 -20.778 1.00 91.56 89 ARG A CA 1
ATOM 704 C C . ARG A 1 89 ? 22.541 -7.921 -19.731 1.00 91.56 89 ARG A C 1
ATOM 706 O O . ARG A 1 89 ? 23.425 -7.077 -19.870 1.00 91.56 89 ARG A O 1
ATOM 713 N N . ILE A 1 90 ? 21.733 -7.972 -18.692 1.00 85.31 90 ILE A N 1
ATOM 714 C CA . ILE A 1 90 ? 21.862 -7.104 -17.536 1.00 85.31 90 ILE A CA 1
ATOM 715 C C . ILE A 1 90 ? 22.084 -7.955 -16.298 1.00 85.31 90 ILE A C 1
ATOM 717 O O . ILE A 1 90 ? 21.779 -9.152 -16.276 1.00 85.31 90 ILE A O 1
ATOM 721 N N . GLU A 1 91 ? 22.637 -7.324 -15.268 1.00 78.75 91 GLU A N 1
ATOM 722 C CA . GLU A 1 91 ? 22.451 -7.828 -13.913 1.00 78.75 91 GLU A CA 1
ATOM 723 C C . GLU A 1 91 ? 20.956 -7.982 -13.660 1.00 78.75 91 GLU A C 1
ATOM 725 O O . GLU A 1 91 ? 20.156 -7.267 -14.273 1.00 78.75 91 GLU A O 1
ATOM 730 N N . GLU A 1 92 ? 20.587 -8.922 -12.791 1.00 71.94 92 GLU A N 1
ATOM 731 C CA . GLU A 1 92 ? 19.206 -9.047 -12.350 1.00 71.94 92 GLU A CA 1
ATOM 732 C C . GLU A 1 92 ? 18.691 -7.650 -11.997 1.00 71.94 92 GLU A C 1
ATOM 734 O O . GLU A 1 92 ? 19.227 -7.004 -11.085 1.00 71.94 92 GLU A O 1
ATOM 739 N N . PRO A 1 93 ? 17.739 -7.109 -12.784 1.00 58.09 93 PRO A N 1
ATOM 740 C CA . PRO A 1 93 ? 17.165 -5.840 -12.444 1.00 58.09 93 PRO A CA 1
ATOM 741 C C . PRO A 1 93 ? 16.591 -6.068 -11.061 1.00 58.09 93 PRO A C 1
ATOM 743 O O . PRO A 1 93 ? 15.885 -7.048 -10.823 1.00 58.09 93 PRO A O 1
ATOM 746 N N . LYS A 1 94 ? 16.890 -5.156 -10.138 1.00 44.41 94 LYS A N 1
ATOM 747 C CA . LYS A 1 94 ? 16.024 -4.986 -8.980 1.00 44.41 94 LYS A CA 1
ATOM 748 C C . LYS A 1 94 ? 14.686 -4.623 -9.588 1.00 44.41 94 LYS A C 1
ATOM 750 O O . LYS A 1 94 ? 14.508 -3.463 -9.967 1.00 44.41 94 LYS A O 1
ATOM 755 N N . MET A 1 95 ? 13.856 -5.635 -9.842 1.00 37.66 95 MET A N 1
ATOM 756 C CA . MET A 1 95 ? 12.545 -5.482 -10.429 1.00 37.66 95 MET A CA 1
ATOM 757 C C . MET A 1 95 ? 11.918 -4.385 -9.597 1.00 37.66 95 MET A C 1
ATOM 759 O O . MET A 1 95 ? 11.707 -4.553 -8.400 1.00 37.66 95 MET A O 1
ATOM 763 N N . VAL A 1 96 ? 11.683 -3.223 -10.202 1.00 42.25 96 VAL A N 1
ATOM 764 C CA . VAL A 1 96 ? 10.744 -2.277 -9.617 1.00 42.25 96 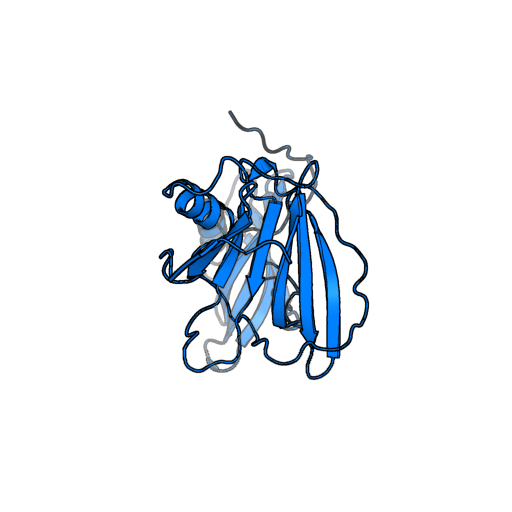VAL A CA 1
ATOM 765 C C . VAL A 1 96 ? 9.374 -2.853 -9.948 1.00 42.25 96 VAL A C 1
ATOM 767 O O . VAL A 1 96 ? 8.597 -2.292 -10.710 1.00 42.25 96 VAL A O 1
ATOM 770 N N . GLU A 1 97 ? 9.119 -4.037 -9.403 1.00 36.78 97 GLU A N 1
ATOM 771 C CA . GLU A 1 97 ? 7.804 -4.504 -9.043 1.00 36.78 97 GLU A CA 1
ATOM 772 C C . GLU A 1 97 ? 7.315 -3.437 -8.081 1.00 36.78 97 GLU A C 1
ATOM 774 O O . GLU A 1 97 ? 7.745 -3.415 -6.942 1.00 36.78 97 GLU A O 1
ATOM 779 N N . SER A 1 98 ? 6.626 -2.420 -8.610 1.00 34.69 98 SER A N 1
ATOM 780 C CA . SER A 1 98 ? 5.969 -1.362 -7.840 1.00 34.69 98 SER A CA 1
ATOM 781 C C . SER A 1 98 ? 6.608 -1.112 -6.464 1.00 34.69 98 SER A C 1
ATOM 783 O O . SER A 1 98 ? 6.094 -1.610 -5.473 1.00 34.69 98 SER A O 1
ATOM 785 N N . GLN A 1 99 ? 7.689 -0.318 -6.433 1.00 34.59 99 GLN A N 1
ATOM 786 C CA . GLN A 1 99 ? 8.462 0.113 -5.252 1.00 34.59 99 GLN A CA 1
ATOM 787 C C . GLN A 1 99 ? 9.747 -0.685 -4.944 1.00 34.59 99 GLN A C 1
ATOM 789 O O . GLN A 1 99 ? 9.728 -1.817 -4.490 1.00 34.59 99 GLN A O 1
ATOM 794 N N . LYS A 1 100 ? 10.893 0.015 -4.947 1.00 35.59 100 LYS A N 1
ATOM 795 C CA . LYS A 1 100 ? 11.932 -0.226 -3.929 1.00 35.59 100 LYS A CA 1
ATOM 796 C C . LYS A 1 100 ? 11.386 0.213 -2.560 1.00 35.59 100 LYS A C 1
ATOM 798 O O . LYS A 1 100 ? 11.746 1.273 -2.054 1.00 35.59 100 LYS A O 1
ATOM 803 N N . VAL A 1 101 ? 10.461 -0.572 -2.022 1.00 40.25 101 VAL A N 1
ATOM 804 C CA . VAL A 1 101 ? 10.084 -0.614 -0.602 1.00 40.25 101 VAL A CA 1
ATOM 805 C C . VAL A 1 101 ? 10.591 -1.925 0.024 1.00 40.25 101 VAL A C 1
ATOM 807 O O . VAL A 1 101 ? 10.510 -2.082 1.228 1.00 40.25 101 VAL A O 1
ATOM 810 N N . ASP A 1 102 ? 11.296 -2.783 -0.720 1.00 41.72 102 ASP A N 1
ATOM 811 C CA . ASP A 1 102 ? 12.018 -3.955 -0.187 1.00 41.72 102 ASP A CA 1
ATOM 812 C C . ASP A 1 102 ? 13.376 -3.610 0.445 1.00 41.72 102 ASP A C 1
ATOM 814 O O . ASP A 1 102 ? 14.427 -4.167 0.134 1.00 41.72 102 ASP A O 1
ATOM 818 N N . GLN A 1 103 ? 13.360 -2.647 1.351 1.00 52.50 103 GLN A N 1
ATOM 819 C CA . GLN A 1 103 ? 14.316 -2.654 2.460 1.00 52.50 103 GLN A CA 1
ATOM 820 C C . GLN A 1 103 ? 13.594 -2.426 3.780 1.00 52.50 103 GLN A C 1
ATOM 822 O O . GLN A 1 103 ? 14.088 -2.829 4.825 1.00 52.50 103 GLN A O 1
ATOM 827 N N . PHE A 1 104 ? 12.401 -1.827 3.734 1.00 65.06 104 PHE A N 1
ATOM 828 C CA . PHE A 1 104 ? 11.671 -1.525 4.936 1.00 65.06 104 PHE A CA 1
ATOM 829 C C . PHE A 1 104 ? 10.334 -2.258 4.989 1.00 65.06 104 PHE A C 1
ATOM 831 O O . PHE A 1 104 ? 9.372 -1.915 4.303 1.00 65.06 104 PHE A O 1
ATOM 838 N N . GLU A 1 105 ? 10.273 -3.232 5.881 1.00 86.56 105 GLU A N 1
ATOM 839 C CA . GLU A 1 105 ? 9.084 -3.974 6.258 1.00 86.56 105 GLU A CA 1
ATOM 840 C C . GLU A 1 105 ? 8.066 -3.026 6.905 1.00 86.56 105 GLU A C 1
ATOM 842 O O . GLU A 1 105 ? 8.377 -2.305 7.857 1.00 86.56 105 GLU A O 1
ATOM 847 N N . LEU A 1 106 ? 6.834 -2.986 6.394 1.00 89.12 106 LEU A N 1
ATOM 848 C CA . LEU A 1 106 ? 5.808 -2.095 6.931 1.00 89.12 106 LEU A CA 1
ATOM 849 C C . LEU A 1 106 ? 5.433 -2.511 8.359 1.00 89.12 106 LEU A C 1
ATOM 851 O O . LEU A 1 106 ? 5.114 -3.667 8.606 1.00 89.12 106 LEU A O 1
ATOM 855 N N . VAL A 1 107 ? 5.401 -1.561 9.293 1.00 94.94 107 VAL A N 1
ATOM 856 C CA . VAL A 1 107 ? 4.976 -1.797 10.685 1.00 94.94 107 VAL A CA 1
ATOM 857 C C . VAL A 1 107 ? 3.627 -1.137 10.962 1.00 94.94 107 VAL A C 1
ATOM 859 O O . VAL A 1 107 ? 2.753 -1.735 11.593 1.00 94.94 107 VAL A O 1
ATOM 862 N N . SER A 1 108 ? 3.430 0.100 10.500 1.00 97.44 108 SER A N 1
ATOM 863 C CA . SER A 1 108 ? 2.144 0.784 10.637 1.00 97.44 108 SER A CA 1
ATOM 864 C C . SER A 1 108 ? 1.956 1.920 9.637 1.00 97.44 108 SER A C 1
ATOM 866 O O . SER A 1 108 ? 2.909 2.464 9.073 1.00 97.44 108 SER A O 1
ATOM 868 N N . LEU A 1 109 ? 0.691 2.288 9.442 1.00 97.50 109 LEU A N 1
ATOM 869 C CA . LEU A 1 109 ? 0.278 3.484 8.718 1.00 97.50 109 LEU A CA 1
ATOM 870 C C . LEU A 1 109 ? -0.547 4.371 9.642 1.00 97.50 109 LEU A C 1
ATOM 872 O O . LEU A 1 109 ? -1.399 3.878 10.383 1.00 97.50 109 LEU A O 1
ATOM 876 N N . LYS A 1 110 ? -0.364 5.684 9.544 1.00 98.25 110 LYS A N 1
ATOM 877 C CA . LYS A 1 110 ? -1.220 6.678 10.192 1.00 98.25 110 LYS A CA 1
ATOM 878 C C . LYS A 1 110 ? -1.598 7.751 9.182 1.00 98.25 110 LYS A C 1
ATOM 880 O O . LYS A 1 110 ? -0.731 8.416 8.625 1.00 98.25 110 LYS A O 1
ATOM 885 N N . ALA A 1 111 ? -2.893 7.897 8.930 1.00 97.75 111 ALA A N 1
ATOM 886 C CA . ALA A 1 111 ? -3.397 8.831 7.938 1.00 97.75 111 ALA A CA 1
ATOM 887 C C . ALA A 1 111 ? -3.191 10.283 8.385 1.00 97.75 111 ALA A C 1
ATOM 889 O O . ALA A 1 111 ? -3.460 10.641 9.536 1.00 97.75 111 ALA A O 1
ATOM 890 N N . SER A 1 112 ? -2.778 11.131 7.448 1.00 96.94 112 SER A N 1
ATOM 891 C CA . SER A 1 112 ? -2.942 12.579 7.548 1.00 96.94 112 SER A CA 1
ATOM 892 C C . SER A 1 112 ? -4.261 12.965 6.892 1.00 96.94 112 SER A C 1
ATOM 894 O O . SER A 1 112 ? -4.484 12.667 5.718 1.00 96.94 112 SER A O 1
ATOM 896 N N . LEU A 1 113 ? -5.137 13.618 7.653 1.00 96.69 113 LEU A N 1
ATOM 897 C CA . LEU A 1 113 ? -6.485 13.966 7.212 1.00 96.69 113 LEU A CA 1
ATOM 898 C C . LEU A 1 113 ? -6.589 15.453 6.886 1.00 96.69 113 LEU A C 1
ATOM 900 O O . LEU A 1 113 ? -6.036 16.300 7.594 1.00 96.69 113 LEU A O 1
ATOM 904 N N . ARG A 1 114 ? -7.338 15.780 5.834 1.00 94.19 114 ARG A N 1
ATOM 905 C CA . ARG A 1 114 ? -7.704 17.160 5.510 1.00 94.19 114 ARG A CA 1
ATOM 906 C C . ARG A 1 114 ? -8.460 17.765 6.693 1.00 94.19 114 ARG A C 1
ATOM 908 O O . ARG A 1 114 ? -9.420 17.189 7.174 1.00 94.19 114 ARG A O 1
ATOM 915 N N . ASN A 1 115 ? -8.033 18.929 7.182 1.00 93.12 115 ASN A N 1
ATOM 916 C CA . ASN A 1 115 ? -8.676 19.604 8.321 1.00 93.12 115 ASN A CA 1
ATOM 917 C C . ASN A 1 115 ? -8.842 18.718 9.581 1.00 93.12 115 ASN A C 1
ATOM 919 O O . ASN A 1 115 ? -9.756 18.946 10.370 1.00 93.12 115 ASN A O 1
ATOM 923 N N . ASN A 1 116 ? -7.963 17.727 9.783 1.00 93.75 116 ASN A N 1
ATOM 924 C CA . ASN A 1 116 ? -7.979 16.789 10.916 1.00 93.75 116 ASN A CA 1
ATOM 925 C C . ASN A 1 116 ? -9.221 15.873 11.023 1.00 93.75 116 ASN A C 1
ATOM 927 O O . ASN A 1 116 ? -9.420 15.255 12.068 1.00 93.75 116 ASN A O 1
ATOM 931 N N . ALA A 1 117 ? -10.040 15.749 9.974 1.00 96.25 117 ALA A N 1
ATOM 932 C CA . ALA A 1 117 ? -11.176 14.827 9.938 1.00 96.25 117 ALA A CA 1
ATOM 933 C C . ALA A 1 117 ? -11.455 14.358 8.505 1.00 96.25 117 ALA A C 1
ATOM 935 O O . ALA A 1 117 ? -11.229 15.100 7.555 1.00 96.25 117 ALA A O 1
ATOM 936 N N . GLY A 1 118 ? -11.959 13.139 8.344 1.00 96.50 118 GLY A N 1
ATOM 937 C CA . GLY A 1 118 ? -12.348 12.591 7.052 1.00 96.50 118 GLY A CA 1
ATOM 938 C C . GLY A 1 118 ? -13.802 12.150 7.024 1.00 96.50 118 GLY A C 1
ATOM 939 O O . GLY A 1 118 ? -14.311 11.598 8.001 1.00 96.50 118 GLY A O 1
ATOM 940 N N . GLU A 1 119 ? -14.449 12.409 5.891 1.00 96.50 119 GLU A N 1
ATOM 941 C CA . GLU A 1 119 ? -15.768 11.883 5.528 1.00 96.50 119 GLU A CA 1
ATOM 942 C C . GLU A 1 119 ? -15.664 10.829 4.415 1.00 96.50 119 GLU A C 1
ATOM 944 O O . GLU A 1 119 ? -16.572 10.032 4.196 1.00 96.50 119 GLU A O 1
ATOM 949 N N . SER A 1 120 ? -14.543 10.825 3.695 1.00 96.06 120 SER A N 1
ATOM 950 C CA . SER A 1 120 ? -14.333 10.027 2.491 1.00 96.06 120 SER A CA 1
ATOM 951 C C . SER A 1 120 ? -12.854 9.697 2.275 1.00 96.06 120 SER A C 1
ATOM 953 O O . SER A 1 120 ? -11.966 10.190 2.979 1.00 96.06 120 SER A O 1
ATOM 955 N N . ALA A 1 121 ? -12.564 8.871 1.269 1.00 94.38 121 ALA A N 1
ATOM 956 C CA . ALA A 1 121 ? -11.192 8.554 0.879 1.00 94.38 121 ALA A CA 1
ATOM 957 C C . ALA A 1 121 ? -10.418 9.784 0.366 1.00 94.38 121 ALA A C 1
ATOM 959 O O . ALA A 1 121 ? -9.191 9.826 0.466 1.00 94.38 121 ALA A O 1
ATOM 960 N N . GLU A 1 122 ? -11.118 10.787 -0.166 1.00 94.19 122 GLU A N 1
ATOM 961 C CA . GLU A 1 122 ? -10.580 12.057 -0.667 1.00 94.19 122 GLU A CA 1
ATOM 962 C C . GLU A 1 122 ? -9.961 12.918 0.440 1.00 94.19 122 GLU A C 1
ATOM 964 O O . GLU A 1 122 ? -9.105 13.769 0.160 1.00 94.19 122 GLU A O 1
ATOM 969 N N . ASP A 1 123 ? -10.393 12.706 1.683 1.00 96.38 123 ASP A N 1
ATOM 970 C CA . ASP A 1 123 ? -9.908 13.437 2.851 1.00 96.38 123 ASP A CA 1
ATOM 971 C C . ASP A 1 123 ? -8.606 12.854 3.409 1.00 96.38 123 ASP A C 1
ATOM 973 O O . ASP A 1 123 ? -7.937 13.498 4.220 1.00 96.38 123 ASP A O 1
ATOM 977 N N . VAL A 1 124 ? -8.201 11.670 2.941 1.00 96.94 124 VAL A N 1
ATOM 978 C CA . VAL A 1 124 ? -6.907 11.060 3.253 1.00 96.94 124 VAL A CA 1
ATOM 979 C C . VAL A 1 124 ? -5.841 11.670 2.340 1.00 96.94 124 VAL A C 1
ATOM 981 O O . VAL A 1 124 ? -5.760 11.370 1.150 1.00 96.94 124 VAL A O 1
ATOM 984 N N . LEU A 1 125 ? -5.009 12.552 2.896 1.00 93.94 125 LEU A N 1
ATOM 985 C CA . LEU A 1 125 ? -3.957 13.257 2.150 1.00 93.94 125 LEU A CA 1
ATOM 986 C C . LEU A 1 125 ? -2.731 12.371 1.889 1.00 93.94 125 LEU A C 1
ATOM 988 O O . LEU A 1 125 ? -1.987 12.589 0.929 1.00 93.94 125 LEU A O 1
ATOM 992 N N . GLY A 1 126 ? -2.524 11.380 2.750 1.00 93.50 126 GLY A N 1
ATOM 993 C CA . GLY A 1 126 ? -1.390 10.472 2.729 1.00 93.50 126 GLY A CA 1
ATOM 994 C C . GLY A 1 126 ? -1.214 9.784 4.072 1.00 93.50 126 GLY A C 1
ATOM 995 O O . GLY A 1 126 ? -2.056 9.908 4.967 1.00 93.50 126 GLY A O 1
ATOM 996 N N . PHE A 1 127 ? -0.101 9.075 4.213 1.00 96.38 127 PHE A N 1
ATOM 997 C CA . PHE A 1 127 ? 0.209 8.297 5.400 1.00 96.38 127 PHE A CA 1
ATOM 998 C C . PHE A 1 127 ? 1.606 8.604 5.911 1.00 96.38 127 PHE A C 1
ATOM 1000 O O . PHE A 1 127 ? 2.588 8.575 5.172 1.00 96.38 127 PHE A O 1
ATOM 1007 N N . GLU A 1 128 ? 1.688 8.820 7.213 1.00 96.31 128 GLU A N 1
ATOM 1008 C CA . GLU A 1 128 ? 2.901 8.591 7.972 1.00 96.31 128 GLU A CA 1
ATOM 1009 C C . GLU A 1 128 ? 3.115 7.076 8.069 1.00 96.31 128 GLU A C 1
ATOM 1011 O O . GLU A 1 128 ? 2.273 6.340 8.592 1.00 96.31 128 GLU A O 1
ATOM 1016 N N . ARG A 1 129 ? 4.214 6.611 7.484 1.00 94.62 129 ARG A N 1
ATOM 1017 C CA . ARG A 1 129 ? 4.604 5.209 7.389 1.00 94.62 129 ARG A CA 1
ATOM 1018 C C . ARG A 1 129 ? 5.684 4.953 8.417 1.00 94.62 129 ARG A C 1
ATOM 1020 O O . ARG A 1 129 ? 6.711 5.628 8.405 1.00 94.62 129 ARG A O 1
ATOM 1027 N N . LEU A 1 130 ? 5.453 3.966 9.269 1.00 95.44 130 LEU A N 1
ATOM 1028 C CA . LEU A 1 130 ? 6.489 3.383 10.101 1.00 95.44 130 LEU A CA 1
ATOM 1029 C C . LEU A 1 130 ? 6.918 2.069 9.469 1.00 95.44 130 LEU A C 1
ATOM 1031 O O . LEU A 1 130 ? 6.087 1.197 9.202 1.00 95.44 130 LEU A O 1
ATOM 1035 N N . VAL A 1 131 ? 8.215 1.930 9.261 1.00 92.19 131 VAL A N 1
ATOM 1036 C CA . VAL A 1 131 ? 8.802 0.790 8.573 1.00 92.19 131 VAL A CA 1
ATOM 1037 C C . VAL A 1 131 ? 10.045 0.293 9.320 1.00 92.19 131 VAL A C 1
ATOM 1039 O O . VAL A 1 131 ? 10.599 1.029 10.140 1.00 92.19 131 VAL A O 1
ATOM 1042 N N . ARG A 1 132 ? 10.476 -0.943 9.069 1.00 89.19 132 ARG A N 1
ATOM 1043 C CA . ARG A 1 132 ? 11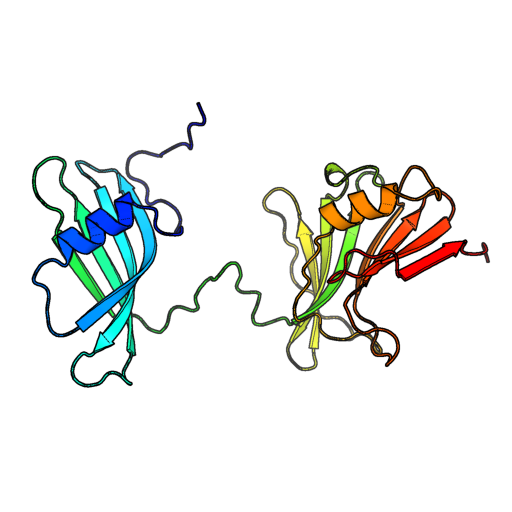.597 -1.602 9.753 1.00 89.19 132 ARG A CA 1
ATOM 1044 C C . ARG A 1 132 ? 12.586 -2.196 8.755 1.00 89.19 132 ARG A C 1
ATOM 1046 O O . ARG A 1 132 ? 12.166 -2.878 7.837 1.00 89.19 132 ARG A O 1
ATOM 1053 N N . ASP A 1 133 ? 13.875 -1.968 8.968 1.00 84.19 133 ASP A N 1
ATOM 1054 C CA . ASP A 1 133 ? 14.971 -2.657 8.276 1.00 84.19 133 ASP A CA 1
ATOM 1055 C C . ASP A 1 133 ? 15.830 -3.364 9.327 1.00 84.19 133 ASP A C 1
ATOM 1057 O O . ASP A 1 133 ? 16.516 -2.727 10.135 1.00 84.19 133 ASP A O 1
ATOM 1061 N N . GLY A 1 134 ? 15.705 -4.689 9.399 1.00 83.06 134 GLY A N 1
ATOM 1062 C CA . GLY A 1 134 ? 16.316 -5.490 10.456 1.00 83.06 134 GLY A CA 1
ATOM 1063 C C . GLY A 1 134 ? 15.878 -5.030 11.852 1.00 83.06 134 GLY A C 1
ATOM 1064 O O . GLY A 1 134 ? 14.732 -5.223 12.254 1.00 83.06 134 GLY A O 1
ATOM 1065 N N . ASN A 1 135 ? 16.799 -4.421 12.602 1.00 84.19 135 ASN A N 1
ATOM 1066 C CA . ASN A 1 135 ? 16.555 -3.934 13.967 1.00 84.19 135 ASN A CA 1
ATOM 1067 C C . ASN A 1 135 ? 16.302 -2.422 14.049 1.00 84.19 135 ASN A C 1
ATOM 1069 O O . ASN A 1 135 ? 16.091 -1.896 15.145 1.00 84.19 135 ASN A O 1
ATOM 1073 N N . GLU A 1 136 ? 16.342 -1.714 12.925 1.00 87.50 136 GLU A N 1
ATOM 1074 C CA . GLU A 1 136 ? 16.155 -0.270 12.879 1.00 87.50 136 GLU A CA 1
ATOM 1075 C C . GLU A 1 136 ? 14.773 0.075 12.340 1.00 87.50 136 GLU A C 1
ATOM 1077 O O . GLU A 1 136 ? 14.262 -0.578 11.431 1.00 87.50 136 GLU A O 1
ATOM 1082 N N . CYS A 1 137 ? 14.155 1.116 12.895 1.00 90.25 137 CYS A N 1
ATOM 1083 C CA . CYS A 1 137 ? 12.872 1.605 12.417 1.00 90.25 137 CYS A CA 1
ATOM 1084 C C . CYS A 1 137 ? 13.010 3.008 11.854 1.00 90.25 137 CYS A C 1
ATOM 1086 O O . CYS A 1 137 ? 13.771 3.834 12.358 1.00 90.25 137 CYS A O 1
ATOM 1088 N N . TYR A 1 138 ? 12.230 3.271 10.816 1.00 87.69 138 TYR A N 1
ATOM 1089 C CA . TYR A 1 138 ? 12.238 4.524 10.089 1.00 87.69 138 TYR A CA 1
ATOM 1090 C C . TYR A 1 138 ? 10.818 5.026 9.899 1.00 87.69 138 TYR A C 1
ATOM 1092 O O . TYR A 1 138 ? 9.878 4.248 9.732 1.00 87.69 138 TYR A O 1
ATOM 1100 N N . GLN A 1 139 ? 10.675 6.343 9.902 1.00 90.25 139 GLN A N 1
ATOM 1101 C CA . GLN A 1 139 ? 9.405 7.016 9.716 1.00 90.25 139 GLN A CA 1
ATOM 1102 C C . GLN A 1 139 ? 9.513 8.048 8.601 1.00 90.25 139 GLN A C 1
ATOM 1104 O O . GLN A 1 139 ? 10.470 8.824 8.542 1.00 90.25 139 GLN A O 1
ATOM 1109 N N . TYR A 1 140 ? 8.530 8.049 7.709 1.00 85.62 140 TYR A N 1
ATOM 1110 C CA . TYR A 1 140 ? 8.399 9.046 6.652 1.00 85.62 140 TYR A CA 1
ATOM 1111 C C . TYR A 1 140 ? 6.940 9.210 6.244 1.00 85.62 140 TYR A C 1
ATOM 1113 O O . TYR A 1 140 ? 6.118 8.318 6.431 1.00 85.62 140 TYR A O 1
ATOM 1121 N N . TYR A 1 141 ? 6.617 10.353 5.656 1.00 87.56 141 TYR A N 1
ATOM 1122 C CA . TYR A 1 141 ? 5.315 10.621 5.073 1.00 87.56 141 TYR A CA 1
ATOM 1123 C C . TYR A 1 141 ? 5.315 10.306 3.578 1.00 87.56 141 TYR A C 1
ATOM 1125 O O . TYR A 1 141 ? 6.252 10.676 2.866 1.00 87.56 141 TYR A O 1
ATOM 1133 N N . GLN A 1 142 ? 4.240 9.682 3.103 1.00 83.81 142 GLN A N 1
ATOM 1134 C CA . GLN A 1 142 ? 3.950 9.450 1.691 1.00 83.81 142 GLN A CA 1
ATOM 1135 C C . GLN A 1 142 ? 2.558 9.993 1.358 1.00 83.81 142 GLN A C 1
ATOM 1137 O O . GLN A 1 142 ? 1.566 9.585 1.962 1.00 83.81 142 GLN A O 1
ATOM 1142 N N . ALA A 1 143 ? 2.484 10.906 0.392 1.00 81.69 143 ALA A N 1
ATOM 1143 C CA . ALA A 1 143 ? 1.224 11.457 -0.092 1.00 81.69 143 ALA A CA 1
ATOM 1144 C C . ALA A 1 143 ? 0.415 10.403 -0.868 1.00 81.69 143 ALA A C 1
ATOM 1146 O O . ALA A 1 143 ? 0.978 9.640 -1.650 1.00 81.69 143 ALA A O 1
ATOM 1147 N N . GLU A 1 144 ? -0.908 10.410 -0.692 1.00 81.56 144 GLU A N 1
ATOM 1148 C CA . GLU A 1 144 ? -1.835 9.566 -1.466 1.00 81.56 144 GLU A CA 1
ATOM 1149 C C . GLU A 1 144 ? -2.025 10.112 -2.890 1.00 81.56 144 GLU A C 1
ATOM 1151 O O . GLU A 1 144 ? -2.226 9.363 -3.845 1.00 81.56 144 GLU A O 1
ATOM 1156 N N . ARG A 1 145 ? -1.963 11.441 -3.054 1.00 74.00 145 ARG A N 1
ATOM 1157 C CA . ARG A 1 145 ? -2.123 12.121 -4.346 1.00 74.00 145 ARG A CA 1
ATOM 1158 C C . ARG A 1 145 ? -0.900 12.976 -4.660 1.00 74.00 145 ARG A C 1
ATOM 1160 O O . ARG A 1 145 ? -0.476 13.789 -3.843 1.00 74.00 145 ARG A O 1
ATOM 1167 N N . GLY A 1 146 ? -0.398 12.849 -5.888 1.00 66.62 146 GLY A N 1
ATOM 1168 C CA . GLY A 1 146 ? 0.743 13.617 -6.388 1.00 66.62 146 GLY A CA 1
ATOM 1169 C C . GLY A 1 146 ? 2.100 13.032 -5.992 1.00 66.62 146 GLY A C 1
ATOM 1170 O O . GLY A 1 146 ? 2.207 11.874 -5.598 1.00 66.62 146 GLY A O 1
ATOM 1171 N N . VAL A 1 147 ? 3.152 13.841 -6.135 1.00 56.97 147 VAL A N 1
ATOM 1172 C CA . VAL A 1 147 ? 4.524 13.466 -5.772 1.00 56.97 147 VAL A CA 1
ATOM 1173 C C . VAL A 1 147 ? 4.859 14.152 -4.451 1.00 56.97 147 VAL A C 1
ATOM 1175 O O . VAL A 1 147 ? 5.117 15.352 -4.419 1.00 56.97 147 VAL A O 1
ATOM 1178 N N . GLY A 1 148 ? 4.802 13.400 -3.353 1.00 67.25 148 GLY A N 1
ATOM 1179 C CA . GLY A 1 148 ? 5.117 13.900 -2.018 1.00 67.25 148 GLY A CA 1
ATOM 1180 C C . GLY A 1 148 ? 5.645 12.778 -1.136 1.00 67.25 148 GLY A C 1
ATOM 1181 O O . GLY A 1 148 ? 4.902 11.868 -0.780 1.00 67.25 148 GLY A O 1
ATOM 1182 N N . LEU A 1 149 ? 6.930 12.846 -0.800 1.00 72.25 149 LEU A N 1
ATOM 1183 C CA . LEU A 1 149 ? 7.607 11.906 0.085 1.00 72.25 149 LEU A CA 1
ATOM 1184 C C . LEU A 1 149 ? 8.585 12.696 0.955 1.00 72.25 149 LEU A C 1
ATOM 1186 O O . LEU A 1 149 ? 9.356 13.496 0.423 1.00 72.25 149 LEU A O 1
ATOM 1190 N N . THR A 1 150 ? 8.560 12.500 2.271 1.00 69.50 150 THR A N 1
ATOM 1191 C CA . THR A 1 150 ? 9.582 13.090 3.148 1.00 69.50 150 THR A CA 1
ATOM 1192 C C . THR A 1 150 ? 10.798 12.177 3.247 1.00 69.50 150 THR A C 1
ATOM 1194 O O . THR A 1 150 ? 10.722 10.979 2.981 1.00 69.50 150 THR A O 1
ATOM 1197 N N . HIS A 1 151 ? 11.927 12.727 3.691 1.00 61.06 151 HIS A N 1
ATOM 1198 C CA . HIS A 1 151 ? 13.075 11.905 4.056 1.00 61.06 151 HIS A CA 1
ATOM 1199 C C . HIS A 1 151 ? 12.725 10.965 5.217 1.00 61.06 151 HIS A C 1
ATOM 1201 O O . HIS A 1 151 ? 12.043 11.362 6.165 1.00 61.06 151 HIS A O 1
ATOM 1207 N N . ALA A 1 152 ? 13.207 9.725 5.129 1.00 78.31 152 ALA A N 1
ATOM 1208 C CA . ALA A 1 152 ? 13.120 8.760 6.212 1.00 78.31 152 ALA A CA 1
ATOM 1209 C C . ALA A 1 152 ? 13.962 9.220 7.401 1.00 78.31 152 ALA A C 1
ATOM 1211 O O . ALA A 1 152 ? 15.140 9.543 7.256 1.00 78.31 152 ALA A O 1
ATOM 1212 N N . THR A 1 153 ? 13.337 9.249 8.573 1.00 77.81 153 THR A N 1
ATOM 1213 C CA . THR A 1 153 ? 13.986 9.571 9.844 1.00 77.81 153 THR A CA 1
ATOM 1214 C C . THR A 1 153 ? 14.029 8.315 10.696 1.00 77.81 153 THR A C 1
ATOM 1216 O O . THR A 1 153 ? 13.009 7.645 10.842 1.00 77.81 153 THR A O 1
ATOM 1219 N N . GLN A 1 154 ? 15.194 7.988 11.252 1.00 85.75 154 GLN A N 1
ATOM 1220 C CA . GLN A 1 154 ? 15.331 6.861 12.169 1.00 85.75 154 GLN A CA 1
ATOM 1221 C C . GLN A 1 154 ? 14.571 7.146 13.473 1.00 85.75 154 GLN A C 1
ATOM 1223 O O . GLN A 1 154 ? 14.666 8.238 14.036 1.00 85.75 154 GLN A O 1
ATOM 1228 N N . VAL A 1 155 ? 13.820 6.162 13.954 1.00 89.81 155 VAL A N 1
ATOM 1229 C CA . VAL A 1 155 ? 13.016 6.231 15.179 1.00 89.81 155 VAL A CA 1
ATOM 1230 C C . VAL A 1 155 ? 13.216 4.972 16.017 1.00 89.81 155 VAL A C 1
ATOM 1232 O O . VAL A 1 155 ? 13.672 3.936 15.534 1.00 89.81 155 VAL A O 1
ATOM 1235 N N . ILE A 1 156 ? 12.844 5.042 17.295 1.00 92.38 156 ILE A N 1
ATOM 1236 C CA . ILE A 1 156 ? 12.834 3.865 18.166 1.00 92.38 156 ILE A CA 1
ATOM 1237 C C . ILE A 1 156 ? 11.753 2.901 17.670 1.00 92.38 156 ILE A C 1
ATOM 1239 O O . ILE A 1 156 ? 10.592 3.289 17.526 1.00 92.38 156 ILE A O 1
ATOM 1243 N N . CYS A 1 157 ? 12.118 1.638 17.439 1.00 90.62 157 CYS A N 1
ATOM 1244 C CA . CYS A 1 157 ? 11.151 0.612 17.069 1.00 90.62 157 CYS A CA 1
ATOM 1245 C C . CYS A 1 157 ? 10.097 0.423 18.170 1.00 90.62 157 CYS A C 1
ATOM 1247 O O . CYS A 1 157 ? 10.458 0.081 19.300 1.00 90.62 157 CYS A O 1
ATOM 1249 N N . PRO A 1 158 ? 8.796 0.593 17.872 1.00 93.19 158 PRO A N 1
ATOM 1250 C CA . PRO A 1 158 ? 7.760 0.368 18.864 1.00 93.19 158 PRO A CA 1
ATOM 1251 C C . PRO A 1 158 ? 7.664 -1.115 19.210 1.00 93.19 158 PRO A C 1
ATOM 1253 O O . PRO A 1 158 ? 7.663 -1.992 18.341 1.00 93.19 158 PRO A O 1
ATOM 1256 N N . LEU A 1 159 ? 7.548 -1.382 20.507 1.00 92.06 159 LEU A N 1
ATOM 1257 C CA . LEU A 1 159 ? 7.294 -2.717 21.028 1.00 92.06 159 LEU A CA 1
ATOM 1258 C C . LEU A 1 159 ? 5.830 -3.105 20.795 1.00 92.06 159 LEU A C 1
ATOM 1260 O O . LEU A 1 159 ? 4.938 -2.259 20.798 1.00 92.06 159 LEU A O 1
ATOM 1264 N N . GLY A 1 160 ? 5.579 -4.401 20.613 1.00 91.62 160 GLY A N 1
ATOM 1265 C CA . GLY A 1 160 ? 4.222 -4.939 20.497 1.00 91.62 160 GLY A CA 1
ATOM 1266 C C . GLY A 1 160 ? 3.561 -4.768 19.127 1.00 91.62 160 GLY A C 1
ATOM 1267 O O . GLY A 1 160 ? 2.409 -5.167 18.982 1.00 91.62 160 GLY A O 1
ATOM 1268 N N . LEU A 1 161 ? 4.263 -4.231 18.121 1.00 94.69 161 LEU A N 1
ATOM 1269 C CA . LEU A 1 161 ? 3.799 -4.209 16.731 1.00 94.69 161 LEU A CA 1
ATOM 1270 C C . LEU A 1 161 ? 4.558 -5.223 15.873 1.00 94.69 161 LEU A C 1
ATOM 1272 O O . LEU A 1 161 ? 5.786 -5.329 15.942 1.00 94.69 161 LEU A O 1
ATOM 1276 N N . ALA A 1 162 ? 3.799 -5.960 15.069 1.00 91.69 162 ALA A N 1
ATOM 1277 C CA . ALA A 1 162 ? 4.297 -6.919 14.100 1.00 91.69 162 ALA A CA 1
ATOM 1278 C C . ALA A 1 162 ? 4.563 -6.240 12.754 1.00 91.69 162 ALA A C 1
ATOM 1280 O O . ALA A 1 162 ? 3.967 -5.210 12.435 1.00 91.69 162 ALA A O 1
ATOM 1281 N N . ILE A 1 163 ? 5.409 -6.876 11.948 1.00 90.19 163 ILE A N 1
ATOM 1282 C CA . ILE A 1 163 ? 5.529 -6.569 10.525 1.00 90.19 163 ILE A CA 1
ATOM 1283 C C . ILE A 1 163 ? 4.208 -6.926 9.827 1.00 90.19 163 ILE A C 1
ATOM 1285 O O . ILE A 1 163 ? 3.571 -7.942 10.125 1.00 90.19 163 ILE A O 1
ATOM 1289 N N . ILE A 1 164 ? 3.786 -6.059 8.914 1.00 88.12 164 ILE A N 1
ATOM 1290 C CA . ILE A 1 164 ? 2.636 -6.229 8.036 1.00 88.12 164 ILE A CA 1
ATOM 1291 C C . ILE A 1 164 ? 3.170 -6.716 6.691 1.00 88.12 164 ILE A C 1
ATOM 1293 O O . ILE A 1 164 ? 3.624 -5.925 5.870 1.00 88.12 164 ILE A O 1
ATOM 1297 N N . GLU A 1 165 ? 3.093 -8.027 6.478 1.00 80.75 165 GLU A N 1
ATOM 1298 C CA . GLU A 1 165 ? 3.508 -8.685 5.227 1.00 80.75 165 GLU A CA 1
ATOM 1299 C C . GLU A 1 165 ? 2.571 -8.360 4.049 1.00 80.75 165 GLU A C 1
ATOM 1301 O O . GLU A 1 165 ? 2.926 -8.532 2.888 1.00 80.75 165 GLU A O 1
ATOM 1306 N N . GLY A 1 166 ? 1.363 -7.878 4.345 1.00 78.12 166 GLY A N 1
ATOM 1307 C CA . GLY A 1 166 ? 0.352 -7.498 3.368 1.00 78.12 166 GLY A CA 1
ATOM 1308 C C . GLY A 1 166 ? -1.030 -7.391 4.005 1.00 78.12 166 GLY A C 1
ATOM 1309 O O . GLY A 1 166 ? -1.200 -7.675 5.192 1.00 78.12 166 GLY A O 1
ATOM 1310 N N . TYR A 1 167 ? -2.008 -6.950 3.216 1.00 85.69 167 TYR A N 1
ATOM 1311 C CA . TYR A 1 167 ? -3.426 -6.930 3.576 1.00 85.69 167 TYR A CA 1
ATOM 1312 C C . TYR A 1 167 ? -4.296 -6.952 2.312 1.00 85.69 167 TYR A C 1
ATOM 1314 O O . TYR A 1 167 ? -3.855 -6.512 1.249 1.00 85.69 167 TYR A O 1
ATOM 1322 N N . LYS A 1 168 ? -5.527 -7.468 2.408 1.00 81.81 168 LYS A N 1
ATOM 1323 C CA . LYS A 1 168 ? -6.446 -7.619 1.256 1.00 81.81 168 LYS A CA 1
ATOM 1324 C C . LYS A 1 168 ? -7.414 -6.454 1.058 1.00 81.81 168 LYS A C 1
ATOM 1326 O O . LYS A 1 168 ? -7.865 -6.238 -0.062 1.00 81.81 168 LYS A O 1
ATOM 1331 N N . PHE A 1 169 ? -7.755 -5.754 2.135 1.00 81.50 169 PHE A N 1
ATOM 1332 C CA . PHE A 1 169 ? -8.681 -4.629 2.163 1.00 81.50 169 PHE A CA 1
ATOM 1333 C C . PHE A 1 169 ? -7.913 -3.342 2.422 1.00 81.50 169 PHE A C 1
ATOM 1335 O O . PHE A 1 169 ? -7.294 -3.173 3.478 1.00 81.50 169 PHE A O 1
ATOM 1342 N N . ASP A 1 170 ? -7.960 -2.433 1.457 1.00 89.19 170 ASP A N 1
ATOM 1343 C CA . ASP A 1 170 ? -7.321 -1.132 1.586 1.00 89.19 170 ASP A CA 1
ATOM 1344 C C . ASP A 1 170 ? -8.139 -0.165 2.457 1.00 89.19 170 ASP A C 1
ATOM 1346 O O . ASP A 1 170 ? -9.238 -0.461 2.936 1.00 89.19 170 ASP A O 1
ATOM 1350 N N . TYR A 1 171 ? -7.582 1.023 2.683 1.00 94.75 171 TYR A N 1
ATOM 1351 C CA . TYR A 1 171 ? -8.217 2.024 3.528 1.00 94.75 171 TYR A CA 1
ATOM 1352 C C . TYR A 1 171 ? -9.520 2.580 2.927 1.00 94.75 171 TYR A C 1
ATOM 1354 O O . TYR A 1 171 ? -10.379 3.031 3.680 1.00 94.75 171 TYR A O 1
ATOM 1362 N N . LYS A 1 172 ? -9.683 2.559 1.595 1.00 95.81 172 LYS A N 1
ATOM 1363 C CA . LYS A 1 172 ? -10.888 3.052 0.907 1.00 95.81 172 LYS A CA 1
ATOM 1364 C C . LYS A 1 172 ? -12.037 2.095 1.183 1.00 95.81 172 LYS A C 1
ATOM 1366 O O . LYS A 1 172 ? -13.091 2.517 1.649 1.00 95.81 172 LYS A O 1
ATOM 1371 N N . GLN A 1 173 ? -11.778 0.799 1.030 1.00 95.44 173 GLN A N 1
ATOM 1372 C CA . GLN A 1 173 ? -12.723 -0.254 1.388 1.00 95.44 173 GLN A CA 1
ATOM 1373 C C . GLN A 1 173 ? -13.011 -0.260 2.898 1.00 95.44 173 GLN A C 1
ATOM 1375 O O . GLN A 1 173 ? -14.151 -0.452 3.316 1.00 95.44 173 GLN A O 1
ATOM 1380 N N . ALA A 1 174 ? -12.009 0.002 3.743 1.00 96.75 174 ALA A N 1
ATOM 1381 C CA . ALA A 1 174 ? -12.216 0.108 5.187 1.00 96.75 174 ALA A CA 1
ATOM 1382 C C . ALA A 1 174 ? -13.095 1.313 5.578 1.00 96.75 174 ALA A C 1
ATOM 1384 O O . ALA A 1 174 ? -13.883 1.199 6.515 1.00 96.75 174 ALA A O 1
ATOM 1385 N N . ILE A 1 175 ? -13.004 2.442 4.860 1.00 98.00 175 ILE A N 1
ATOM 1386 C CA . ILE A 1 175 ? -13.897 3.601 5.043 1.00 98.00 175 ILE A CA 1
ATOM 1387 C C . ILE A 1 175 ? -15.345 3.223 4.703 1.00 98.00 175 ILE A C 1
ATOM 1389 O O . ILE A 1 175 ? -16.252 3.548 5.468 1.00 98.00 175 ILE A O 1
ATOM 1393 N N . GLU A 1 176 ? -15.574 2.496 3.606 1.00 96.62 176 GLU A N 1
ATOM 1394 C CA . GLU A 1 176 ? -16.917 2.010 3.253 1.00 96.62 176 GLU A CA 1
ATOM 1395 C C . GLU A 1 176 ? -17.507 1.141 4.372 1.00 96.62 176 GLU A C 1
ATOM 1397 O O . GLU A 1 176 ? -18.647 1.352 4.787 1.00 96.62 176 GLU A O 1
ATOM 1402 N N . VAL A 1 177 ? -16.711 0.217 4.925 1.00 96.94 177 VAL A N 1
ATOM 1403 C CA . VAL A 1 177 ? -17.120 -0.622 6.063 1.00 96.94 177 VAL A CA 1
ATOM 1404 C C . VAL A 1 177 ? -17.371 0.218 7.317 1.00 96.94 177 VAL A C 1
ATOM 1406 O O . VAL A 1 177 ? -18.359 -0.015 8.014 1.00 96.94 177 VAL A O 1
ATOM 1409 N N . PHE A 1 178 ? -16.529 1.212 7.607 1.00 97.50 178 PHE A N 1
ATOM 1410 C CA . PHE A 1 178 ? -16.714 2.115 8.746 1.00 97.50 178 PHE A CA 1
ATOM 1411 C C . PHE A 1 178 ? -18.077 2.821 8.702 1.00 97.50 178 PHE A C 1
ATOM 1413 O O . PHE A 1 178 ? -18.735 2.929 9.734 1.00 97.50 178 PHE A O 1
ATOM 1420 N N . TYR A 1 179 ? -18.546 3.230 7.522 1.00 97.06 179 TYR A N 1
ATOM 1421 C CA . TYR A 1 179 ? -19.841 3.900 7.365 1.00 97.06 179 TYR A CA 1
ATOM 1422 C C . TYR A 1 179 ? -21.062 2.972 7.377 1.00 97.06 179 TYR A C 1
ATOM 1424 O O . TYR A 1 179 ? -22.193 3.450 7.323 1.00 97.06 179 TYR A O 1
ATOM 1432 N N . THR A 1 180 ? -20.871 1.656 7.508 1.00 96.75 180 THR A N 1
ATOM 1433 C CA . THR A 1 180 ? -21.990 0.720 7.727 1.00 96.75 180 THR A CA 1
ATOM 1434 C C . THR A 1 180 ? -22.542 0.768 9.153 1.00 96.75 180 THR A C 1
ATOM 1436 O O . THR A 1 180 ? -23.646 0.278 9.399 1.00 96.75 180 THR A O 1
ATOM 1439 N N . GLY A 1 181 ? -21.795 1.340 10.101 1.00 93.69 181 GLY A N 1
ATOM 1440 C CA . GLY A 1 181 ? -22.222 1.474 11.488 1.00 93.69 181 GLY A CA 1
ATOM 1441 C C . GLY A 1 181 ? -22.733 2.855 11.864 1.00 93.69 181 GLY A C 1
ATOM 1442 O O . GLY A 1 181 ? -22.680 3.806 11.092 1.00 93.69 181 GLY A O 1
ATOM 1443 N N . ASN A 1 182 ? -23.221 2.962 13.100 1.00 92.75 182 ASN A N 1
ATOM 1444 C CA . ASN A 1 182 ? -23.789 4.191 13.645 1.00 92.75 182 ASN A CA 1
ATOM 1445 C C . ASN A 1 182 ? -22.958 4.693 14.831 1.00 92.75 182 ASN A C 1
ATOM 1447 O O . ASN A 1 182 ? -23.296 4.453 15.989 1.00 92.75 182 ASN A O 1
ATOM 1451 N N . TRP A 1 183 ? -21.832 5.337 14.535 1.00 93.38 183 TRP A N 1
ATOM 1452 C CA . TRP A 1 183 ? -20.878 5.807 15.549 1.00 93.38 183 TRP A CA 1
ATOM 1453 C C . TRP A 1 183 ? -20.276 7.175 15.243 1.00 93.38 183 TRP A C 1
ATOM 1455 O O . TRP A 1 183 ? -19.308 7.572 15.885 1.00 93.38 183 TRP A O 1
ATOM 1465 N N . GLY A 1 184 ? -20.832 7.909 14.286 1.00 90.56 184 GLY A N 1
ATOM 1466 C CA . GLY A 1 184 ? -20.343 9.232 13.931 1.00 90.56 184 GLY A CA 1
ATOM 1467 C C . GLY A 1 184 ? -20.491 9.538 12.453 1.00 90.56 184 GLY A C 1
ATOM 1468 O O . GLY A 1 184 ? -20.783 8.651 11.652 1.00 90.56 184 GLY A O 1
ATOM 1469 N N . SER A 1 185 ? -20.289 10.806 12.108 1.00 92.94 185 SER A N 1
ATOM 1470 C CA . SER A 1 185 ? -20.343 11.271 10.718 1.00 92.94 185 SER A CA 1
ATOM 1471 C C . SER A 1 185 ? -18.958 11.344 10.079 1.00 92.94 185 SER A C 1
ATOM 1473 O O . SER A 1 185 ? -18.823 11.239 8.860 1.00 92.94 185 SER A O 1
ATOM 1475 N N . LYS A 1 186 ? -17.914 11.469 10.903 1.00 97.06 186 LYS A N 1
ATOM 1476 C CA . LYS A 1 186 ? -16.525 11.612 10.459 1.00 97.06 186 LYS A CA 1
ATOM 1477 C C . LYS A 1 186 ? -15.620 10.684 11.241 1.00 97.06 186 LYS A C 1
ATOM 1479 O O . LYS A 1 186 ? -15.913 10.323 12.381 1.00 97.06 186 LYS A O 1
ATOM 1484 N N . PHE A 1 187 ? -14.472 10.373 10.661 1.00 97.62 187 PHE A N 1
ATOM 1485 C CA . PHE A 1 187 ? -13.344 9.821 11.395 1.00 97.62 187 PHE A CA 1
ATOM 1486 C C . PHE A 1 187 ? -12.284 10.902 11.606 1.00 97.62 187 PHE A C 1
ATOM 1488 O O . PHE A 1 187 ? -11.893 11.605 10.681 1.00 97.62 187 PHE A O 1
ATOM 1495 N N . ILE A 1 188 ? -11.807 11.038 12.838 1.00 97.31 188 ILE A N 1
ATOM 1496 C CA . ILE A 1 188 ? -10.736 11.973 13.218 1.00 97.31 188 ILE A CA 1
ATOM 1497 C C . ILE A 1 188 ? -9.367 11.284 13.267 1.00 97.31 188 ILE A C 1
ATOM 1499 O O . ILE A 1 188 ? -8.325 11.932 13.333 1.00 97.31 188 ILE A O 1
ATOM 1503 N N . LYS A 1 189 ? -9.356 9.948 13.226 1.00 97.88 189 LYS A N 1
ATOM 1504 C CA . LYS A 1 189 ? -8.147 9.130 13.141 1.00 97.88 189 LYS A CA 1
ATOM 1505 C C . LYS A 1 189 ? -8.399 7.933 12.239 1.00 97.88 189 LYS A C 1
ATOM 1507 O O . LYS A 1 189 ? -9.453 7.313 12.328 1.00 97.88 189 LYS A O 1
ATOM 1512 N N . LEU A 1 190 ? -7.393 7.595 11.440 1.00 98.44 190 LEU A N 1
ATOM 1513 C CA . LEU A 1 190 ? -7.311 6.373 10.649 1.00 98.44 190 LEU A CA 1
ATOM 1514 C C . LEU A 1 190 ? -5.872 5.852 10.716 1.00 98.44 190 LEU A C 1
ATOM 1516 O O . LEU A 1 190 ? -4.920 6.595 10.468 1.00 98.44 190 LEU A O 1
ATOM 1520 N N . SER A 1 191 ? -5.701 4.586 11.080 1.00 98.38 191 SER A N 1
ATOM 1521 C CA . SER A 1 191 ? -4.393 3.927 11.123 1.00 98.38 191 SER A CA 1
ATOM 1522 C C . SER A 1 191 ? -4.489 2.438 10.818 1.00 98.38 191 SER A C 1
ATOM 1524 O O . SER A 1 191 ? -5.518 1.832 11.099 1.00 98.38 191 SER A O 1
ATOM 1526 N N . LEU A 1 192 ? -3.403 1.849 10.326 1.00 98.31 192 LEU A N 1
ATOM 1527 C CA . LEU A 1 192 ? -3.229 0.406 10.164 1.00 98.31 192 LEU A CA 1
ATOM 1528 C C . LEU A 1 192 ? -2.095 -0.070 11.067 1.00 98.31 192 LEU A C 1
ATOM 1530 O O . LEU A 1 192 ? -1.006 0.505 11.033 1.00 98.31 192 LEU A O 1
ATOM 1534 N N . SER A 1 193 ? -2.321 -1.130 11.833 1.00 97.31 193 SER A N 1
ATOM 1535 C CA . SER A 1 193 ? -1.261 -1.819 12.573 1.00 97.31 193 SER A CA 1
ATOM 1536 C C . SER A 1 193 ? -1.629 -3.280 12.833 1.00 97.31 193 SER A C 1
ATOM 1538 O O . SER A 1 193 ? -2.795 -3.663 12.748 1.00 97.31 193 SER A O 1
ATOM 1540 N N . LYS A 1 194 ? -0.637 -4.110 13.167 1.00 95.94 194 LYS A N 1
ATOM 1541 C CA . LYS A 1 194 ? -0.849 -5.473 13.668 1.00 95.94 194 LYS A CA 1
ATOM 1542 C C . LYS A 1 194 ? -0.200 -5.601 15.039 1.00 95.94 194 LYS A C 1
ATOM 1544 O O . LYS A 1 194 ? 1.013 -5.461 15.164 1.00 95.94 194 LYS A O 1
ATOM 1549 N N . VAL A 1 195 ? -1.002 -5.836 16.072 1.00 94.69 195 VAL A N 1
ATOM 1550 C CA . VAL A 1 195 ? -0.498 -6.009 17.441 1.00 94.69 195 VAL A CA 1
ATOM 1551 C C . VAL A 1 195 ? 0.021 -7.440 17.616 1.00 94.69 195 VAL A C 1
ATOM 1553 O O . VAL A 1 195 ? -0.603 -8.387 17.143 1.00 94.69 195 VAL A O 1
ATOM 1556 N N . LEU A 1 196 ? 1.154 -7.607 18.299 1.00 90.00 196 LEU A N 1
ATOM 1557 C CA . LEU A 1 196 ? 1.754 -8.903 18.639 1.00 90.00 196 LEU A CA 1
ATOM 1558 C C . LEU A 1 196 ? 1.020 -9.569 19.815 1.00 90.00 196 LEU A C 1
ATOM 1560 O O . LEU A 1 196 ? 1.581 -9.739 20.897 1.00 90.00 196 LEU A O 1
ATOM 1564 N N . THR A 1 197 ? -0.241 -9.945 19.612 1.00 87.19 197 THR A N 1
ATOM 1565 C CA . THR A 1 197 ? -1.011 -10.752 20.569 1.00 87.19 197 THR A CA 1
ATOM 1566 C C . THR A 1 197 ? -1.653 -11.955 19.873 1.00 87.19 197 THR A C 1
ATOM 1568 O O . THR A 1 197 ? -2.038 -11.849 18.710 1.00 87.19 197 THR A O 1
ATOM 1571 N N . PRO A 1 198 ? -1.827 -13.102 20.563 1.00 84.38 198 PRO A N 1
ATOM 1572 C CA . PRO A 1 198 ? -2.461 -14.291 19.974 1.00 84.38 198 PRO A CA 1
ATOM 1573 C C . PRO A 1 198 ? -3.897 -14.065 19.474 1.00 84.38 198 PRO A C 1
ATOM 1575 O O . PRO A 1 198 ? -4.389 -14.802 18.620 1.00 84.38 198 PRO A O 1
ATOM 1578 N N . GLU A 1 199 ? -4.579 -13.059 20.022 1.00 86.25 199 GLU A N 1
ATOM 1579 C CA . GLU A 1 199 ? -5.950 -12.689 19.667 1.00 86.25 199 GLU A CA 1
ATOM 1580 C C . GLU A 1 199 ? -6.034 -12.005 18.292 1.00 86.25 199 GLU A C 1
ATOM 1582 O O . GLU A 1 199 ? -7.019 -12.183 17.574 1.00 86.25 199 GLU A O 1
ATOM 1587 N N . VAL A 1 200 ? -4.996 -11.256 17.898 1.00 87.88 200 VAL A N 1
ATOM 1588 C CA . VAL A 1 200 ? -4.964 -10.472 16.657 1.00 87.88 200 VAL A CA 1
ATOM 1589 C C . VAL A 1 200 ? -4.272 -11.276 15.556 1.00 87.88 200 VAL A C 1
ATOM 1591 O O . VAL A 1 200 ? -3.049 -11.384 15.497 1.00 87.88 200 VAL A O 1
ATOM 1594 N N . LYS A 1 201 ? -5.072 -11.862 14.660 1.00 89.88 201 LYS A N 1
ATOM 1595 C CA . LYS A 1 201 ? -4.580 -12.761 13.597 1.00 89.88 201 LYS A CA 1
ATOM 1596 C C . LYS A 1 201 ? -4.203 -12.047 12.298 1.00 89.88 201 LYS A C 1
ATOM 1598 O O . LYS A 1 201 ? -3.394 -12.564 11.533 1.00 89.88 201 LYS A O 1
ATOM 1603 N N . GLU A 1 202 ? -4.751 -10.861 12.073 1.00 93.12 202 GLU A N 1
ATOM 1604 C CA . GLU A 1 202 ? -4.590 -10.059 10.855 1.00 93.12 202 GLU A CA 1
ATOM 1605 C C . GLU A 1 202 ? -4.243 -8.601 11.212 1.00 93.12 202 GLU A C 1
ATOM 1607 O O . GLU A 1 202 ? -4.472 -8.187 12.354 1.00 93.12 202 GLU A O 1
ATOM 1612 N N . PRO A 1 203 ? -3.678 -7.809 10.283 1.00 96.25 203 PRO A N 1
ATOM 1613 C CA . PRO A 1 203 ? -3.585 -6.361 10.449 1.00 96.25 203 PRO A CA 1
ATOM 1614 C C . PRO A 1 203 ? -4.976 -5.731 10.594 1.00 96.25 203 PRO A C 1
ATOM 1616 O O . PRO A 1 203 ? -5.962 -6.229 10.053 1.00 96.25 203 PRO A O 1
ATOM 1619 N N . VAL A 1 204 ? -5.061 -4.623 11.329 1.00 98.06 204 VAL A N 1
ATOM 1620 C CA . VAL A 1 204 ? -6.331 -3.990 11.697 1.00 98.06 204 VAL A CA 1
ATOM 1621 C C . VAL A 1 204 ? -6.320 -2.516 11.321 1.00 98.06 204 VAL A C 1
ATOM 1623 O O . VAL A 1 204 ? -5.488 -1.741 11.804 1.00 98.06 204 VAL A O 1
ATOM 1626 N N . TRP A 1 205 ? -7.292 -2.114 10.507 1.00 98.38 205 TRP A N 1
ATOM 1627 C CA . TRP A 1 205 ? -7.651 -0.714 10.326 1.00 98.38 205 TRP A CA 1
ATOM 1628 C C . TRP A 1 205 ? -8.376 -0.224 11.576 1.00 98.38 205 TRP A C 1
ATOM 1630 O O . TRP A 1 205 ? -9.408 -0.762 11.967 1.00 98.38 205 TRP A O 1
ATOM 1640 N N . THR A 1 206 ? -7.825 0.793 12.226 1.00 98.25 206 THR A N 1
ATOM 1641 C CA . THR A 1 206 ? -8.411 1.433 13.402 1.00 98.25 206 THR A CA 1
ATOM 1642 C C . THR A 1 206 ? -8.839 2.848 13.052 1.00 98.25 206 THR A C 1
ATOM 1644 O O . THR A 1 206 ? -8.009 3.678 12.672 1.00 98.25 206 THR A O 1
ATOM 1647 N N . PHE A 1 207 ? -10.123 3.117 13.243 1.00 98.38 207 PHE A N 1
ATOM 1648 C CA . PHE A 1 207 ? -10.740 4.429 13.142 1.00 98.38 207 PHE A CA 1
ATOM 1649 C C . PHE A 1 207 ? -11.051 4.966 14.537 1.00 98.38 207 PHE A C 1
ATOM 1651 O O . PHE A 1 207 ? -11.334 4.192 15.451 1.00 98.38 207 PHE A O 1
ATOM 1658 N N . VAL A 1 208 ? -11.046 6.287 14.692 1.00 97.88 208 VAL A N 1
ATOM 1659 C CA . VAL A 1 208 ? -11.721 6.967 15.808 1.00 97.88 208 VAL A CA 1
ATOM 1660 C C . VAL A 1 208 ? -12.701 7.953 15.203 1.00 97.88 208 VAL A C 1
ATOM 1662 O O . VAL A 1 208 ? -12.294 8.773 14.379 1.00 97.88 208 VAL A O 1
ATOM 1665 N N . SER A 1 209 ? -13.975 7.852 15.571 1.00 97.06 209 SER A N 1
ATOM 1666 C CA . SER A 1 209 ? -15.015 8.752 15.081 1.00 97.06 209 SER A CA 1
ATOM 1667 C C . SER A 1 209 ? -14.999 10.113 15.782 1.00 97.06 209 SER A C 1
ATOM 1669 O O . SER A 1 209 ? -14.405 10.278 16.848 1.00 97.06 209 SER A O 1
ATOM 1671 N N . ASP A 1 210 ? -15.696 11.084 15.200 1.00 95.06 210 ASP A N 1
ATOM 1672 C CA . ASP A 1 210 ? -16.020 12.381 15.812 1.00 95.06 210 ASP A CA 1
ATOM 1673 C C . ASP A 1 210 ? -16.810 12.267 17.130 1.00 95.06 210 ASP A C 1
ATOM 1675 O O . ASP A 1 210 ? -16.752 13.176 17.956 1.00 95.06 210 ASP A O 1
ATOM 1679 N N . LEU A 1 211 ? -17.485 11.138 17.368 1.00 93.81 211 LEU A N 1
ATOM 1680 C CA . LEU A 1 211 ? -18.137 10.816 18.644 1.00 93.81 211 LEU A CA 1
ATOM 1681 C C . LEU A 1 211 ? -17.218 10.083 19.637 1.00 93.81 211 LEU A C 1
ATOM 1683 O O . LEU A 1 211 ? -17.683 9.635 20.681 1.00 93.81 211 LEU A O 1
ATOM 1687 N N . GLY A 1 212 ? -15.933 9.906 19.318 1.00 93.62 212 GLY A N 1
ATOM 1688 C CA . GLY A 1 212 ? -14.971 9.220 20.186 1.00 93.62 212 GLY A CA 1
ATOM 1689 C C . GLY A 1 212 ? -15.083 7.694 20.175 1.00 93.62 212 GLY A C 1
ATOM 1690 O O . GLY A 1 212 ? -14.498 7.028 21.027 1.00 93.62 212 GLY A O 1
ATOM 1691 N N . THR A 1 213 ? -15.808 7.101 19.223 1.00 96.38 213 THR A N 1
ATOM 1692 C CA . THR A 1 213 ? -15.873 5.639 19.097 1.00 96.38 213 THR A CA 1
ATOM 1693 C C . THR A 1 213 ? -14.664 5.129 18.328 1.00 96.38 213 THR A C 1
ATOM 1695 O O . THR A 1 213 ? -14.445 5.504 17.177 1.00 96.38 213 THR A O 1
ATOM 1698 N N . GLN A 1 214 ? -13.891 4.239 18.946 1.00 97.75 214 GLN A N 1
ATOM 1699 C CA . GLN A 1 214 ? -12.839 3.499 18.268 1.00 97.75 214 GLN A CA 1
ATOM 1700 C C . GLN A 1 214 ? -13.431 2.276 17.566 1.00 97.75 214 GLN A C 1
ATOM 1702 O O . GLN A 1 214 ? -14.013 1.410 18.219 1.00 97.75 214 GLN A O 1
ATOM 1707 N N . VAL A 1 215 ? -13.227 2.172 16.255 1.00 97.94 215 VAL A N 1
ATOM 1708 C CA . VAL A 1 215 ? -13.720 1.069 15.419 1.00 97.94 215 VAL A CA 1
ATOM 1709 C C . VAL A 1 215 ? -12.536 0.341 14.799 1.00 97.94 215 VAL A C 1
ATOM 1711 O O . VAL A 1 215 ? -11.650 0.964 14.222 1.00 97.94 215 VAL A O 1
ATOM 1714 N N . GLN A 1 216 ? -12.509 -0.980 14.932 1.00 97.81 216 GLN A N 1
ATOM 1715 C CA . GLN A 1 216 ? -11.470 -1.864 14.415 1.00 97.81 216 GLN A CA 1
ATOM 1716 C C . GLN A 1 216 ? -12.043 -2.753 13.320 1.00 97.81 216 GLN A C 1
ATOM 1718 O O . GLN A 1 216 ? -13.037 -3.446 13.542 1.00 97.81 216 GLN A O 1
ATOM 1723 N N . ILE A 1 217 ? -11.401 -2.747 12.156 1.00 98.00 217 ILE A N 1
ATOM 1724 C CA . ILE A 1 217 ? -11.803 -3.487 10.961 1.00 98.00 217 ILE A CA 1
ATOM 1725 C C . ILE A 1 217 ? -10.622 -4.348 10.509 1.00 98.00 217 ILE A C 1
ATOM 1727 O O . ILE A 1 217 ? -9.504 -3.850 10.380 1.00 98.00 217 ILE A O 1
ATOM 1731 N N . GLY A 1 218 ? -10.856 -5.641 10.289 1.00 97.25 218 GLY A N 1
ATOM 1732 C CA . GLY A 1 218 ? -9.829 -6.562 9.801 1.00 97.25 218 GLY A CA 1
ATOM 1733 C C . GLY A 1 218 ? -9.389 -6.200 8.384 1.00 97.25 218 GLY A C 1
ATOM 1734 O O . GLY A 1 218 ? -10.229 -6.040 7.499 1.00 97.25 218 GLY A O 1
ATOM 1735 N N . ALA A 1 219 ? -8.084 -6.049 8.164 1.00 92.38 219 ALA A N 1
ATOM 1736 C CA . ALA A 1 219 ? -7.530 -5.652 6.873 1.00 92.38 219 ALA A CA 1
ATOM 1737 C C . ALA A 1 219 ? -7.432 -6.818 5.871 1.00 92.38 219 ALA A C 1
ATOM 1739 O O . ALA A 1 219 ? -7.202 -6.584 4.692 1.00 92.38 219 ALA A O 1
ATOM 1740 N N . ASP A 1 220 ? -7.641 -8.066 6.288 1.00 86.56 220 ASP A N 1
ATOM 1741 C CA . ASP A 1 220 ? -7.782 -9.221 5.396 1.00 86.56 220 ASP A CA 1
ATOM 1742 C C . ASP A 1 220 ? -9.239 -9.647 5.226 1.00 86.56 220 ASP A C 1
ATOM 1744 O O . ASP A 1 220 ? -9.623 -10.144 4.164 1.00 86.56 220 ASP A O 1
ATOM 1748 N N . THR A 1 221 ? -10.047 -9.485 6.274 1.00 91.19 221 THR A N 1
ATOM 1749 C CA . THR A 1 221 ? -11.433 -9.969 6.301 1.00 91.19 221 THR A CA 1
ATOM 1750 C C . THR A 1 221 ? -12.478 -8.911 5.969 1.00 91.19 221 THR A C 1
ATOM 1752 O O . THR A 1 221 ? -13.602 -9.282 5.627 1.00 91.19 221 THR A O 1
ATOM 1755 N N . GLY A 1 222 ? -12.157 -7.622 6.113 1.00 92.38 222 GLY A N 1
ATOM 1756 C CA . GLY A 1 222 ? -13.111 -6.518 5.973 1.00 92.38 222 GLY A CA 1
ATOM 1757 C C . GLY A 1 222 ? -14.199 -6.498 7.055 1.00 92.38 222 GLY A C 1
ATOM 1758 O O . GLY A 1 222 ? -15.179 -5.768 6.933 1.00 92.38 222 GLY A O 1
ATOM 1759 N N . LYS A 1 223 ? -14.080 -7.315 8.111 1.00 95.56 223 LYS A N 1
ATOM 1760 C CA . LYS A 1 223 ? -15.086 -7.414 9.178 1.00 95.56 223 LYS A CA 1
ATOM 1761 C C . LYS A 1 223 ? -14.826 -6.392 10.273 1.00 95.56 223 LYS A C 1
ATOM 1763 O O . LYS A 1 223 ? -13.682 -6.202 10.677 1.00 95.56 223 LYS A O 1
ATOM 1768 N N . ILE A 1 224 ? -15.893 -5.815 10.825 1.00 97.06 224 ILE A N 1
ATOM 1769 C CA . ILE A 1 224 ? -15.820 -5.054 12.078 1.00 97.06 224 ILE A CA 1
ATOM 1770 C C . ILE A 1 224 ? -15.495 -6.039 13.205 1.00 97.06 224 ILE A C 1
ATOM 1772 O O . ILE A 1 224 ? -16.294 -6.916 13.529 1.00 97.06 224 ILE A O 1
ATOM 1776 N N . LEU A 1 225 ? -14.303 -5.905 13.776 1.00 95.62 225 LEU A N 1
ATOM 1777 C CA . LEU A 1 225 ? -13.794 -6.758 14.848 1.00 95.62 225 LEU A CA 1
ATOM 1778 C C . LEU A 1 225 ? -14.244 -6.251 16.218 1.00 95.62 225 LEU A C 1
ATOM 1780 O O . LEU A 1 225 ? -14.552 -7.041 17.108 1.00 95.62 225 LEU A O 1
ATOM 1784 N N . LYS A 1 226 ? -14.260 -4.925 16.396 1.00 94.94 226 LYS A N 1
ATOM 1785 C CA . LYS A 1 226 ? -14.583 -4.271 17.666 1.00 94.94 226 LYS A CA 1
ATOM 1786 C C . LYS A 1 226 ? -14.996 -2.820 17.431 1.00 94.94 226 LYS A C 1
ATOM 1788 O O . LYS A 1 226 ? -14.389 -2.138 16.613 1.00 94.94 226 LYS A O 1
ATOM 1793 N N . ALA A 1 227 ? -15.983 -2.337 18.178 1.00 95.44 227 ALA A N 1
ATOM 1794 C CA . ALA A 1 227 ? -16.342 -0.924 18.250 1.00 95.44 227 ALA A CA 1
ATOM 1795 C C . ALA A 1 227 ? -16.574 -0.557 19.721 1.00 95.44 227 ALA A C 1
ATOM 1797 O O . ALA A 1 227 ? -17.373 -1.209 20.391 1.00 95.44 227 ALA A O 1
ATOM 1798 N N . VAL A 1 228 ? -15.833 0.421 20.245 1.00 95.31 228 VAL A N 1
ATOM 1799 C CA . VAL A 1 228 ? -15.895 0.823 21.661 1.00 95.31 228 VAL A CA 1
ATOM 1800 C C . VAL A 1 228 ? -15.847 2.339 21.772 1.00 95.31 228 VAL A C 1
ATOM 1802 O O . VAL A 1 228 ? -14.968 2.973 21.192 1.00 95.31 228 VAL A O 1
ATOM 1805 N N . LEU A 1 229 ? -16.778 2.911 22.535 1.00 91.19 229 LEU A N 1
ATOM 1806 C CA . LEU A 1 229 ? -16.751 4.323 22.900 1.00 91.19 229 LEU A CA 1
ATOM 1807 C C . LEU A 1 229 ? -15.584 4.569 23.862 1.00 91.19 229 LEU A C 1
ATOM 1809 O O . LEU A 1 229 ? -15.499 3.918 24.902 1.00 91.19 229 LEU A O 1
ATOM 1813 N N . LEU A 1 230 ? -14.671 5.469 23.503 1.00 83.94 230 LEU A N 1
ATOM 1814 C CA . LEU A 1 230 ? -13.580 5.860 24.388 1.00 83.94 230 LEU A CA 1
ATOM 1815 C C . LEU A 1 230 ? -14.148 6.815 25.441 1.00 83.94 230 LEU A C 1
ATOM 1817 O O . LEU A 1 230 ? -14.629 7.895 25.101 1.00 83.94 230 LEU 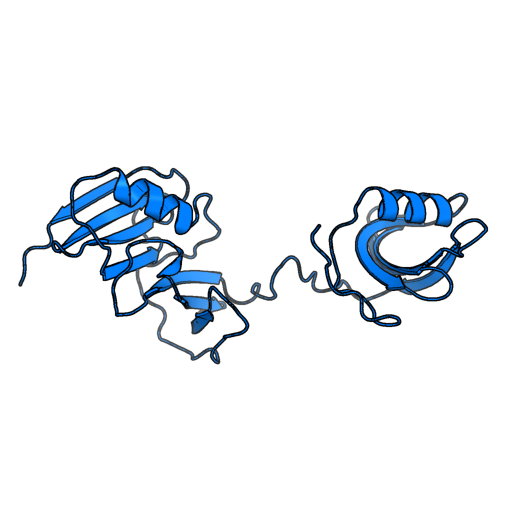A O 1
ATOM 1821 N N . GLU A 1 231 ? -14.117 6.417 26.712 1.00 74.12 231 GLU A N 1
ATOM 1822 C CA . GLU A 1 231 ? -14.440 7.333 27.805 1.00 74.12 231 GLU A CA 1
ATOM 1823 C C . GLU A 1 231 ? -13.399 8.460 27.812 1.00 74.12 231 GLU A C 1
ATOM 1825 O O . GLU A 1 231 ? -12.191 8.211 27.780 1.00 74.12 231 GLU A O 1
ATOM 1830 N N . THR A 1 232 ? -13.861 9.710 27.788 1.00 55.22 232 THR A N 1
ATOM 1831 C CA . THR A 1 232 ? -13.005 10.878 28.008 1.00 55.22 232 THR A CA 1
ATOM 1832 C C . THR A 1 232 ? -12.360 10.747 29.384 1.00 55.22 232 THR A C 1
ATOM 1834 O O . THR A 1 232 ? -13.084 10.730 30.379 1.00 55.22 232 THR A O 1
ATOM 1837 N N . VAL A 1 233 ? -11.028 10.633 29.427 1.00 41.12 233 VAL A N 1
ATOM 1838 C CA . VAL A 1 233 ? -10.243 10.796 30.664 1.00 41.12 233 VAL A CA 1
ATOM 1839 C C . VAL A 1 233 ? -10.369 12.231 31.157 1.00 41.12 233 VAL A C 1
ATOM 1841 O O . VAL A 1 233 ? -10.265 13.141 30.301 1.00 41.12 233 VAL A O 1
#

pLDDT: mean 85.56, std 15.9, range [33.38, 98.44]

Foldseek 3Di:
DDDPDDDAFDKDDKDADDPVNVVLVCQQCVPPDQKDWDFGIWIWHDDQFIKIWTWTWIAGPVHRVDIFIWTFIWTGHPDDHIHTDDIGTDHDPPPCPPDPPVQWFWAKWKFDAQVLKDQAPVRGQWTFTWTDGPQWIWTWTDGPDDHDIDDTDTDHDDPFWDGAPDFDADVRLLSVLVVVDDQANIWSIWMWTAGPDPVGPAIWIWTQHPQQWIWIAGRHPRDTPDIGRDPDD

Organism: NCBI:txid104609

Radius of gyration: 24.03 Å; chains: 1; bounding box: 46×46×74 Å

Secondary structure (DSSP, 8-state):
-------TTPBPPPB---HHHHHHHHHHSTT--SEEEEEEEEEEEEESEEEEEEEEEEEESS-TT-EEEEEEEEEEESSS--EEEEEEEES-----SS-TTTTSEEEEEEEEEGGG-BSSGGGEEEEEEEEEETTEEEEEEEESSSS-BPPPEEEPPPTTB------SS-HHHHHHHHTTSSS-S-EEEEEEE-BSSTT--S-EEEEEETTSEEEEEETTT--EEEEEEPPP-